Protein AF-0000000084826794 (afdb_homodimer)

Structure (mmCIF, N/CA/C/O backbone):
data_AF-0000000084826794-model_v1
#
loop_
_entity.id
_entity.type
_entity.pdbx_description
1 polymer 'C2 domain-containing protein'
#
loop_
_atom_site.group_PDB
_atom_site.id
_atom_site.type_symbol
_atom_site.label_atom_id
_atom_site.label_alt_id
_atom_site.label_comp_id
_atom_site.label_asym_id
_atom_site.label_entity_id
_atom_site.label_seq_id
_atom_site.pdbx_PDB_ins_code
_atom_site.Cartn_x
_atom_site.Cartn_y
_atom_site.Cartn_z
_atom_site.occupancy
_atom_site.B_iso_or_equiv
_atom_site.auth_seq_id
_atom_site.auth_comp_id
_atom_site.auth_asym_id
_atom_site.auth_atom_id
_atom_site.pdbx_PDB_model_num
ATOM 1 N N . GLY A 1 1 ? 9.406 -11.25 -21.938 1 96.19 1 GLY A N 1
ATOM 2 C CA . GLY A 1 1 ? 8.758 -12.555 -21.906 1 96.19 1 GLY A CA 1
ATOM 3 C C . GLY A 1 1 ? 7.375 -12.523 -21.297 1 96.19 1 GLY A C 1
ATOM 4 O O . GLY A 1 1 ? 6.93 -11.484 -20.812 1 96.19 1 GLY A O 1
ATOM 5 N N . GLU A 1 2 ? 6.668 -13.672 -21.422 1 98.38 2 GLU A N 1
ATOM 6 C CA . GLU A 1 2 ? 5.316 -13.797 -20.875 1 98.38 2 GLU A CA 1
ATOM 7 C C . GLU A 1 2 ? 5.082 -15.188 -20.297 1 98.38 2 GLU A C 1
ATOM 9 O O . GLU A 1 2 ? 5.836 -16.125 -20.578 1 98.38 2 GLU A O 1
ATOM 14 N N . VAL A 1 3 ? 4.098 -15.273 -19.469 1 98.56 3 VAL A N 1
ATOM 15 C CA . VAL A 1 3 ? 3.709 -16.547 -18.875 1 98.56 3 VAL A CA 1
ATOM 16 C C . VAL A 1 3 ? 2.223 -16.797 -19.125 1 98.56 3 VAL A C 1
ATOM 18 O O . VAL A 1 3 ? 1.406 -15.883 -19.016 1 98.56 3 VAL A O 1
ATOM 21 N N . SER A 1 4 ? 1.905 -18.016 -19.5 1 98.75 4 SER A N 1
ATOM 22 C CA . SER A 1 4 ? 0.524 -18.422 -19.719 1 98.75 4 SER A CA 1
ATOM 23 C C . SER A 1 4 ? -0.06 -19.062 -18.469 1 98.75 4 SER A C 1
ATOM 25 O O . SER A 1 4 ? 0.47 -20.062 -17.969 1 98.75 4 SER A O 1
ATOM 27 N N . ILE A 1 5 ? -1.182 -18.484 -18.016 1 98.44 5 ILE A N 1
ATOM 28 C CA . ILE A 1 5 ? -1.793 -18.953 -16.781 1 98.44 5 ILE A CA 1
ATOM 29 C C . ILE A 1 5 ? -3.299 -19.109 -16.969 1 98.44 5 ILE A C 1
ATOM 31 O O . ILE A 1 5 ? -3.926 -18.328 -17.703 1 98.44 5 ILE A O 1
ATOM 35 N N . GLN A 1 6 ? -3.799 -20.125 -16.453 1 98.56 6 GLN A N 1
ATOM 36 C CA . GLN A 1 6 ? -5.238 -20.328 -16.344 1 98.56 6 GLN A CA 1
ATOM 37 C C . GLN A 1 6 ? -5.672 -20.344 -14.875 1 98.56 6 GLN A C 1
ATOM 39 O O . GLN A 1 6 ? -5.09 -21.062 -14.055 1 98.56 6 GLN A O 1
ATOM 44 N N . ILE A 1 7 ? -6.66 -19.562 -14.539 1 98.25 7 ILE A N 1
ATOM 45 C CA . ILE A 1 7 ? -7.141 -19.438 -13.164 1 98.25 7 ILE A CA 1
ATOM 46 C C . ILE A 1 7 ? -8.641 -19.719 -13.117 1 98.25 7 ILE A C 1
ATOM 48 O O . ILE A 1 7 ? -9.398 -19.188 -13.938 1 98.25 7 ILE A O 1
ATOM 52 N N . ASP A 1 8 ? -9.094 -20.547 -12.234 1 98.06 8 ASP A N 1
ATOM 53 C CA . ASP A 1 8 ? -10.5 -20.797 -11.93 1 98.06 8 ASP A CA 1
ATOM 54 C C . ASP A 1 8 ? -10.805 -20.5 -10.461 1 98.06 8 ASP A C 1
ATOM 56 O O . ASP A 1 8 ? -10.086 -20.953 -9.57 1 98.06 8 ASP A O 1
ATOM 60 N N . LEU A 1 9 ? -11.812 -19.703 -10.258 1 97.62 9 LEU A N 1
ATOM 61 C CA . LEU A 1 9 ? -12.227 -19.344 -8.906 1 97.62 9 LEU A CA 1
ATOM 62 C C . LEU A 1 9 ? -13.609 -19.906 -8.602 1 97.62 9 LEU A C 1
ATOM 64 O O . LEU A 1 9 ? -14.539 -19.75 -9.383 1 97.62 9 LEU A O 1
ATOM 68 N N . PHE A 1 10 ? -13.719 -20.641 -7.488 1 96.25 10 PHE A N 1
ATOM 69 C CA . PHE A 1 10 ? -14.977 -21.219 -7.035 1 96.25 10 PHE A CA 1
ATOM 70 C C . PHE A 1 10 ? -15.227 -20.891 -5.566 1 96.25 10 PHE A C 1
ATOM 72 O O . PHE A 1 10 ? -14.367 -21.125 -4.719 1 96.25 10 PHE A O 1
ATOM 79 N N . THR A 1 11 ? -16.359 -20.328 -5.281 1 95.19 11 THR A N 1
ATOM 80 C CA . THR A 1 11 ? -16.766 -20.078 -3.902 1 95.19 11 THR A CA 1
ATOM 81 C C . THR A 1 11 ? -17.766 -21.125 -3.43 1 95.19 11 THR A C 1
ATOM 83 O O . THR A 1 11 ? -18.828 -21.297 -4.023 1 95.19 11 THR A O 1
ATOM 86 N N . HIS A 1 12 ? -17.422 -21.812 -2.35 1 95.12 12 HIS A N 1
ATOM 87 C CA . HIS A 1 12 ? -18.328 -22.828 -1.799 1 95.12 12 HIS A CA 1
ATOM 88 C C . HIS A 1 12 ? -19.594 -22.203 -1.247 1 95.12 12 HIS A C 1
ATOM 90 O O . HIS A 1 12 ? -19.531 -21.359 -0.347 1 95.12 12 HIS A O 1
ATOM 96 N N . PRO A 1 13 ? -20.734 -22.578 -1.723 1 92.19 13 PRO A N 1
ATOM 97 C CA . PRO A 1 13 ? -21.984 -21.938 -1.304 1 92.19 13 PRO A CA 1
ATOM 98 C C . PRO A 1 13 ? -22.297 -22.156 0.177 1 92.19 13 PRO A C 1
ATOM 100 O O . PRO A 1 13 ? -22.938 -21.312 0.81 1 92.19 13 PRO A O 1
ATOM 103 N N . GLY A 1 14 ? -21.859 -23.172 0.806 1 92.81 14 GLY A N 1
ATOM 104 C CA . GLY A 1 14 ? -22.141 -23.484 2.195 1 92.81 14 GLY A CA 1
ATOM 105 C C . GLY A 1 14 ? -21.219 -22.781 3.172 1 92.81 14 GLY A C 1
ATOM 106 O O . GLY A 1 14 ? -21.672 -22.141 4.117 1 92.81 14 GLY A O 1
ATOM 107 N N . THR A 1 15 ? -19.938 -22.859 2.928 1 94.75 15 THR A N 1
ATOM 108 C CA . THR A 1 15 ? -18.938 -22.375 3.877 1 94.75 15 THR A CA 1
ATOM 109 C C . THR A 1 15 ? -18.5 -20.969 3.523 1 94.75 15 THR A C 1
ATOM 111 O O . THR A 1 15 ? -18.016 -20.234 4.387 1 94.75 15 THR A O 1
ATOM 114 N N . GLY A 1 16 ? -18.547 -20.5 2.27 1 95 16 GLY A N 1
ATOM 115 C CA . GLY A 1 16 ? -18.062 -19.219 1.803 1 95 16 GLY A CA 1
ATOM 116 C C . GLY A 1 16 ? -16.562 -19.219 1.504 1 95 16 GLY A C 1
ATOM 117 O O . GLY A 1 16 ? -16 -18.188 1.122 1 95 16 GLY A O 1
ATOM 118 N N . GLU A 1 17 ? -15.977 -20.406 1.635 1 95.94 17 GLU A N 1
ATOM 119 C CA . GLU A 1 17 ? -14.547 -20.547 1.333 1 95.94 17 GLU A CA 1
ATOM 120 C C . GLU A 1 17 ? -14.297 -20.469 -0.169 1 95.94 17 GLU A C 1
ATOM 122 O O . GLU A 1 17 ? -15.094 -20.969 -0.967 1 95.94 17 GLU A O 1
ATOM 127 N N . HIS A 1 18 ? -13.172 -19.859 -0.547 1 96.94 18 HIS A N 1
ATOM 128 C CA . HIS A 1 18 ? -12.82 -19.734 -1.957 1 96.94 18 HIS A CA 1
ATOM 129 C C . HIS A 1 18 ? -11.711 -20.719 -2.34 1 96.94 18 HIS A C 1
ATOM 131 O O . HIS A 1 18 ? -10.703 -20.828 -1.636 1 96.94 18 HIS A O 1
ATOM 137 N N . LYS A 1 19 ? -11.93 -21.406 -3.34 1 97.38 19 LYS A N 1
ATOM 138 C CA . LYS A 1 19 ? -10.891 -22.219 -3.953 1 97.38 19 LYS A CA 1
ATOM 139 C C . LYS A 1 19 ? -10.398 -21.609 -5.258 1 97.38 19 LYS A C 1
ATOM 141 O O . LYS A 1 19 ? -11.195 -21.297 -6.145 1 97.38 19 LYS A O 1
ATOM 146 N N . VAL A 1 20 ? -9.109 -21.359 -5.336 1 98.19 20 VAL A N 1
ATOM 147 C CA . VAL A 1 20 ? -8.508 -20.812 -6.543 1 98.19 20 VAL A CA 1
ATOM 148 C C . VAL A 1 20 ? -7.59 -21.844 -7.188 1 98.19 20 VAL A C 1
ATOM 150 O O . VAL A 1 20 ? -6.57 -22.234 -6.613 1 98.19 20 VAL A O 1
ATOM 153 N N . THR A 1 21 ? -7.938 -22.312 -8.344 1 98.62 21 THR A N 1
ATOM 154 C CA . THR A 1 21 ? -7.121 -23.234 -9.125 1 98.62 21 THR A CA 1
ATOM 155 C C . THR A 1 21 ? -6.254 -22.469 -10.125 1 98.62 21 THR A C 1
ATOM 157 O O . THR A 1 21 ? -6.773 -21.734 -10.969 1 98.62 21 THR A O 1
ATOM 160 N N . VAL A 1 22 ? -4.965 -22.641 -9.992 1 98.75 22 VAL A N 1
ATOM 161 C CA . VAL A 1 22 ? -4.02 -21.953 -10.875 1 98.75 22 VAL A CA 1
ATOM 162 C C . VAL A 1 22 ? -3.248 -22.984 -11.703 1 98.75 22 VAL A C 1
ATOM 164 O O . VAL A 1 22 ? -2.516 -23.812 -11.148 1 98.75 22 VAL A O 1
ATOM 167 N N . LYS A 1 23 ? -3.406 -22.938 -12.938 1 98.88 23 LYS A N 1
ATOM 168 C CA . LYS A 1 23 ? -2.613 -23.75 -13.844 1 98.88 23 LYS A CA 1
ATOM 169 C C . LYS A 1 23 ? -1.559 -22.922 -14.562 1 98.88 23 LYS A C 1
ATOM 171 O O . LYS A 1 23 ? -1.892 -21.969 -15.273 1 98.88 23 LYS A O 1
ATOM 176 N N . VAL A 1 24 ? -0.337 -23.234 -14.352 1 98.88 24 VAL A N 1
ATOM 177 C CA . VAL A 1 24 ? 0.75 -22.672 -15.133 1 98.88 24 VAL A CA 1
ATOM 178 C C . VAL A 1 24 ? 0.946 -23.484 -16.422 1 98.88 24 VAL A C 1
ATOM 180 O O . VAL A 1 24 ? 1.383 -24.625 -16.359 1 98.88 24 VAL A O 1
ATOM 183 N N . VAL A 1 25 ? 0.692 -22.875 -17.516 1 98.88 25 VAL A N 1
ATOM 184 C CA . VAL A 1 25 ? 0.703 -23.609 -18.781 1 98.88 25 VAL A CA 1
ATOM 185 C C . VAL A 1 25 ? 2.102 -23.562 -19.391 1 98.88 25 VAL A C 1
ATOM 187 O O . VAL A 1 25 ? 2.691 -24.609 -19.688 1 98.88 25 VAL A O 1
ATOM 190 N N . ALA A 1 26 ? 2.617 -22.375 -19.641 1 98.81 26 ALA A N 1
ATOM 191 C CA . ALA A 1 26 ? 3.896 -22.234 -20.328 1 98.81 26 ALA A CA 1
ATOM 192 C C . ALA A 1 26 ? 4.477 -20.828 -20.094 1 98.81 26 ALA A C 1
ATOM 194 O O . ALA A 1 26 ? 3.797 -19.953 -19.578 1 98.81 26 ALA A O 1
ATOM 195 N N . ALA A 1 27 ? 5.707 -20.609 -20.328 1 98.56 27 ALA A N 1
ATOM 196 C CA . ALA A 1 27 ? 6.348 -19.312 -20.531 1 98.56 27 ALA A CA 1
ATOM 197 C C . ALA A 1 27 ? 6.918 -19.188 -21.938 1 98.56 27 ALA A C 1
ATOM 199 O O . ALA A 1 27 ? 7.148 -20.188 -22.609 1 98.56 27 ALA A O 1
ATOM 200 N N . ASN A 1 28 ? 7.059 -17.969 -22.344 1 97.94 28 ASN A N 1
ATOM 201 C CA . ASN A 1 28 ? 7.516 -17.734 -23.703 1 97.94 28 ASN A CA 1
ATOM 202 C C . ASN A 1 28 ? 8.461 -16.547 -23.781 1 97.94 28 ASN A C 1
ATOM 204 O O . ASN A 1 28 ? 8.336 -15.594 -23 1 97.94 28 ASN A O 1
ATOM 208 N N . ASP A 1 29 ? 9.477 -16.656 -24.688 1 96.94 29 ASP A N 1
ATOM 209 C CA . ASP A 1 29 ? 10.414 -15.578 -25.016 1 96.94 29 ASP A CA 1
ATOM 210 C C . ASP A 1 29 ? 11.18 -15.125 -23.766 1 96.94 29 ASP A C 1
ATOM 212 O O . ASP A 1 29 ? 11.258 -13.93 -23.484 1 96.94 29 ASP A O 1
ATOM 216 N N . LEU A 1 30 ? 11.641 -16.094 -23.047 1 95.44 30 LEU A N 1
ATOM 217 C CA . LEU A 1 30 ? 12.43 -15.758 -21.859 1 95.44 30 LEU A CA 1
ATOM 218 C C . LEU A 1 30 ? 13.852 -15.359 -22.25 1 95.44 30 LEU A C 1
ATOM 220 O O . LEU A 1 30 ? 14.633 -16.203 -22.703 1 95.44 30 LEU A O 1
ATOM 224 N N . LYS A 1 31 ? 14.094 -14.133 -22.266 1 87.19 31 LYS A N 1
ATOM 225 C CA . LYS A 1 31 ? 15.438 -13.648 -22.578 1 87.19 31 LYS A CA 1
ATOM 226 C C . LYS A 1 31 ? 16.297 -13.602 -21.328 1 87.19 31 LYS A C 1
ATOM 228 O O . LYS A 1 31 ? 16.172 -12.68 -20.5 1 87.19 31 LYS A O 1
ATOM 233 N N . TRP A 1 32 ? 17.078 -14.609 -21.203 1 88.69 32 TRP A N 1
ATOM 234 C CA . TRP A 1 32 ? 17.922 -14.711 -20.016 1 88.69 32 TRP A CA 1
ATOM 235 C C . TRP A 1 32 ? 19.281 -15.305 -20.359 1 88.69 32 TRP A C 1
ATOM 237 O O . TRP A 1 32 ? 19.359 -16.328 -21.047 1 88.69 32 TRP A O 1
ATOM 247 N N . GLN A 1 33 ? 20.266 -14.516 -19.922 1 87 33 GLN A N 1
ATOM 248 C CA . GLN A 1 33 ? 21.625 -15 -20.125 1 87 33 GLN A CA 1
ATOM 249 C C . GLN A 1 33 ? 22.297 -15.328 -18.781 1 87 33 GLN A C 1
ATOM 251 O O . GLN A 1 33 ? 22.234 -14.531 -17.844 1 87 33 GLN A O 1
ATOM 256 N N . THR A 1 34 ? 22.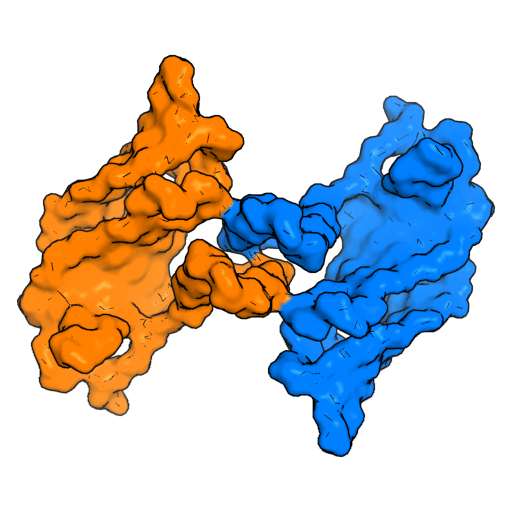812 -16.531 -18.656 1 85 34 THR A N 1
ATOM 257 C CA . THR A 1 34 ? 23.531 -16.953 -17.453 1 85 34 THR A CA 1
ATOM 258 C C . THR A 1 34 ? 24.75 -17.781 -17.828 1 85 34 THR A C 1
ATOM 260 O O . THR A 1 34 ? 24.875 -18.266 -18.953 1 85 34 THR A O 1
ATOM 263 N N . THR A 1 35 ? 25.781 -17.766 -16.906 1 83.06 35 THR A N 1
ATOM 264 C CA . THR A 1 35 ? 27 -18.531 -17.141 1 83.06 35 THR A CA 1
ATOM 265 C C . THR A 1 35 ? 26.719 -20.031 -16.984 1 83.06 35 THR A C 1
ATOM 267 O O . THR A 1 35 ? 27.344 -20.844 -17.672 1 83.06 35 THR A O 1
ATOM 270 N N . GLY A 1 36 ? 25.859 -20.406 -16.219 1 82.88 36 GLY A N 1
ATOM 271 C CA . GLY A 1 36 ? 25.516 -21.797 -16.031 1 82.88 36 GLY A CA 1
ATOM 272 C C . GLY A 1 36 ? 24.281 -22.219 -16.812 1 82.88 36 GLY A C 1
ATOM 273 O O . GLY A 1 36 ? 24 -21.656 -17.875 1 82.88 36 GLY A O 1
ATOM 274 N N . MET A 1 37 ? 23.734 -23.344 -16.344 1 92.19 37 MET A N 1
ATOM 275 C CA . MET A 1 37 ? 22.531 -23.844 -16.984 1 92.19 37 MET A CA 1
ATOM 276 C C . MET A 1 37 ? 21.328 -22.953 -16.672 1 92.19 37 MET A C 1
ATOM 278 O O . MET A 1 37 ? 21.156 -22.531 -15.523 1 92.19 37 MET A O 1
ATOM 282 N N . PHE A 1 38 ? 20.641 -22.641 -17.75 1 95.06 38 PHE A N 1
ATOM 283 C CA . PHE A 1 38 ? 19.375 -21.922 -17.562 1 95.06 38 PHE A CA 1
ATOM 284 C C . PHE A 1 38 ? 18.25 -22.875 -17.203 1 95.06 38 PHE A C 1
ATOM 286 O O . PHE A 1 38 ? 17.891 -23.75 -17.984 1 95.06 38 PHE A O 1
ATOM 293 N N . ARG A 1 39 ? 17.656 -22.719 -16.016 1 97 39 ARG A N 1
ATOM 294 C CA . ARG A 1 39 ? 16.641 -23.609 -15.5 1 97 39 ARG A CA 1
ATOM 295 C C . ARG A 1 39 ? 15.414 -22.844 -15.031 1 97 39 ARG A C 1
ATOM 297 O O . ARG A 1 39 ? 15.141 -22.766 -13.836 1 97 39 ARG A O 1
ATOM 304 N N . PRO A 1 40 ? 14.68 -22.375 -16.016 1 97.94 40 PRO A N 1
ATOM 305 C CA . PRO A 1 40 ? 13.523 -21.562 -15.648 1 97.94 40 PRO A CA 1
ATOM 306 C C . PRO A 1 40 ? 12.43 -22.375 -14.953 1 97.94 40 PRO A C 1
ATOM 308 O O . PRO A 1 40 ? 12.195 -23.531 -15.305 1 97.94 40 PRO A O 1
ATOM 311 N N . PHE A 1 41 ? 11.781 -21.797 -13.977 1 98.62 41 PHE A N 1
ATOM 312 C CA . PHE A 1 41 ? 10.57 -22.281 -13.32 1 98.62 41 PHE A CA 1
ATOM 313 C C . PHE A 1 41 ? 9.672 -21.125 -12.906 1 98.62 41 PHE A C 1
ATOM 315 O O . PHE A 1 41 ? 10.078 -19.953 -12.984 1 98.62 41 PHE A O 1
ATOM 322 N N . VAL A 1 42 ? 8.453 -21.438 -12.578 1 98.75 42 VAL A N 1
ATOM 323 C CA . VAL A 1 42 ? 7.48 -20.406 -12.234 1 98.75 42 VAL A CA 1
ATOM 324 C C . VAL A 1 42 ? 7.035 -20.594 -10.781 1 98.75 42 VAL A C 1
ATOM 326 O O . VAL A 1 42 ? 6.699 -21.703 -10.359 1 98.75 42 VAL A O 1
ATOM 329 N N . GLU A 1 43 ? 7.133 -19.547 -10.078 1 98.31 43 GLU A N 1
ATOM 330 C CA . GLU A 1 43 ? 6.602 -19.484 -8.719 1 98.31 43 GLU A CA 1
ATOM 331 C C . GLU A 1 43 ? 5.297 -18.688 -8.672 1 98.31 43 GLU A C 1
ATOM 333 O O . GLU A 1 43 ? 5.223 -17.578 -9.203 1 98.31 43 GLU A O 1
ATOM 338 N N . VAL A 1 44 ? 4.215 -19.266 -8.062 1 98.44 44 VAL A N 1
ATOM 339 C CA . VAL A 1 44 ? 2.947 -18.578 -7.871 1 98.44 44 VAL A CA 1
ATOM 340 C C . VAL A 1 44 ? 2.682 -18.375 -6.379 1 98.44 44 VAL A C 1
ATOM 342 O O . VAL A 1 44 ? 2.805 -19.328 -5.594 1 98.44 44 VAL A O 1
ATOM 345 N N . THR A 1 45 ? 2.41 -17.172 -6.016 1 96.56 45 THR A N 1
ATOM 346 C CA . THR A 1 45 ? 2.186 -16.844 -4.617 1 96.56 45 THR A CA 1
ATOM 347 C C . THR A 1 45 ? 0.851 -16.125 -4.441 1 96.56 45 THR A C 1
ATOM 349 O O . THR A 1 45 ? 0.586 -15.117 -5.109 1 96.56 45 THR A O 1
ATOM 352 N N . MET A 1 46 ? -0.006 -16.672 -3.559 1 96 46 MET A N 1
ATOM 353 C CA . MET A 1 46 ? -1.251 -16.016 -3.189 1 96 46 MET A CA 1
ATOM 354 C C . MET A 1 46 ? -1.012 -14.984 -2.088 1 96 46 MET A C 1
ATOM 356 O O . MET A 1 46 ? -0.405 -15.297 -1.062 1 96 46 MET A O 1
ATOM 360 N N . ILE A 1 47 ? -1.392 -13.758 -2.373 1 93.25 47 ILE A N 1
ATOM 361 C CA . ILE A 1 47 ? -1.172 -12.672 -1.419 1 93.25 47 ILE A CA 1
ATOM 362 C C . ILE A 1 47 ? -2.514 -12.094 -0.978 1 93.25 47 ILE A C 1
ATOM 364 O O . ILE A 1 47 ? -3.396 -11.852 -1.806 1 93.25 47 ILE A O 1
ATOM 368 N N . GLY A 1 48 ? -2.662 -11.797 0.285 1 91.38 48 GLY A N 1
ATOM 369 C CA . GLY A 1 48 ? -3.879 -11.227 0.84 1 91.38 48 GLY A CA 1
ATOM 370 C C . GLY A 1 48 ? -4 -11.422 2.34 1 91.38 48 GLY A C 1
ATOM 371 O O . GLY A 1 48 ? -3.049 -11.859 2.992 1 91.38 48 GLY A O 1
ATOM 372 N N . PRO A 1 49 ? -5.129 -11.031 2.895 1 90 49 PRO A N 1
ATOM 373 C CA . PRO A 1 49 ? -5.324 -11.125 4.344 1 90 49 PRO A CA 1
ATOM 374 C C . PRO A 1 49 ? -5.66 -12.539 4.801 1 90 49 PRO A C 1
ATOM 376 O O . PRO A 1 49 ? -6.191 -13.336 4.02 1 90 49 PRO A O 1
ATOM 379 N N . HIS A 1 50 ? -5.238 -12.898 6.02 1 89.94 50 HIS A N 1
ATOM 380 C CA . HIS A 1 50 ? -5.637 -14.102 6.742 1 89.94 50 HIS A CA 1
ATOM 381 C C . HIS A 1 50 ? -5.129 -15.359 6.043 1 89.94 50 HIS A C 1
ATOM 383 O O . HIS A 1 50 ? -5.879 -16.328 5.871 1 89.94 50 HIS A O 1
ATOM 389 N N . LEU A 1 51 ? -3.914 -15.281 5.602 1 90.31 51 LEU A N 1
ATOM 390 C CA . LEU A 1 51 ? -3.359 -16.422 4.895 1 90.31 51 LEU A CA 1
ATOM 391 C C . LEU A 1 51 ? -2.271 -17.109 5.723 1 90.31 51 LEU A C 1
ATOM 393 O O . LEU A 1 51 ? -1.542 -17.953 5.215 1 90.31 51 LEU A O 1
ATOM 397 N N . SER A 1 52 ? -2.119 -16.75 6.961 1 85.31 52 SER A N 1
ATOM 398 C CA . SER A 1 52 ? -1.01 -17.219 7.781 1 85.31 52 SER A CA 1
ATOM 399 C C . SER A 1 52 ? -1.037 -18.734 7.93 1 85.31 52 SER A C 1
ATOM 401 O O . SER A 1 52 ? 0.01 -19.375 8.07 1 85.31 52 SER A O 1
ATOM 403 N N . ASP A 1 53 ? -2.191 -19.359 7.922 1 88.94 53 ASP A N 1
ATOM 404 C CA . ASP A 1 53 ? -2.295 -20.797 8.117 1 88.94 53 ASP A CA 1
ATOM 405 C C . ASP A 1 53 ? -2.582 -21.516 6.793 1 88.94 53 ASP A C 1
ATOM 407 O O . ASP A 1 53 ? -3.002 -22.672 6.785 1 88.94 53 ASP A O 1
ATOM 411 N N . LYS A 1 54 ? -2.387 -20.859 5.68 1 91.56 54 LYS A N 1
ATOM 412 C CA . LYS A 1 54 ? -2.662 -21.406 4.359 1 91.56 54 LYS A CA 1
ATOM 413 C C . LYS A 1 54 ? -1.377 -21.594 3.559 1 91.56 54 LYS A C 1
ATOM 415 O O . LYS A 1 54 ? -0.391 -20.891 3.797 1 91.56 54 LYS A O 1
ATOM 420 N N . LYS A 1 55 ? -1.345 -22.609 2.771 1 94.75 55 LYS A N 1
ATOM 421 C CA . LYS A 1 55 ? -0.268 -22.672 1.788 1 94.75 55 LYS A CA 1
ATOM 422 C C . LYS A 1 55 ? -0.401 -21.562 0.756 1 94.75 55 LYS A C 1
ATOM 424 O O . LYS A 1 55 ? -1.44 -21.422 0.107 1 94.75 55 LYS A O 1
ATOM 429 N N . ARG A 1 56 ? 0.591 -20.766 0.624 1 94.81 56 ARG A N 1
ATOM 430 C CA . ARG A 1 56 ? 0.46 -19.547 -0.18 1 94.81 56 ARG A CA 1
ATOM 431 C C . ARG A 1 56 ? 1.387 -19.594 -1.391 1 94.81 56 ARG A C 1
ATOM 433 O O . ARG A 1 56 ? 1.323 -18.719 -2.26 1 94.81 56 ARG A O 1
ATOM 440 N N . LYS A 1 57 ? 2.248 -20.594 -1.443 1 96.38 57 LYS A N 1
ATOM 441 C CA . LYS A 1 57 ? 3.264 -20.594 -2.492 1 96.38 57 LYS A CA 1
ATOM 442 C C . LYS A 1 57 ? 3.398 -21.984 -3.121 1 96.38 57 LYS A C 1
ATOM 444 O O . LYS A 1 57 ? 3.387 -23 -2.418 1 96.38 57 LYS A O 1
ATOM 449 N N . PHE A 1 58 ? 3.445 -22.062 -4.426 1 98.44 58 PHE A N 1
ATOM 450 C CA . PHE A 1 58 ? 3.75 -23.25 -5.207 1 98.44 58 PHE A CA 1
ATOM 451 C C . PHE A 1 58 ? 4.742 -22.938 -6.32 1 98.44 58 PHE A C 1
ATOM 453 O O . PHE A 1 58 ? 4.848 -21.781 -6.754 1 98.44 58 PHE A O 1
ATOM 460 N N . THR A 1 59 ? 5.488 -23.875 -6.762 1 98.69 59 THR A N 1
ATOM 461 C CA . THR A 1 59 ? 6.43 -23.703 -7.863 1 98.69 59 THR A CA 1
ATOM 462 C C . THR A 1 59 ? 6.305 -24.859 -8.859 1 98.69 59 THR A C 1
ATOM 464 O O . THR A 1 59 ? 5.984 -25.984 -8.477 1 98.69 59 THR A O 1
ATOM 467 N N . THR A 1 60 ? 6.5 -24.609 -10.062 1 98.88 60 THR A N 1
ATOM 468 C CA . THR A 1 60 ? 6.641 -25.672 -11.062 1 98.88 60 THR A CA 1
ATOM 469 C C . THR A 1 60 ? 8 -26.344 -10.945 1 98.88 60 THR A C 1
ATOM 471 O O . THR A 1 60 ? 8.906 -25.828 -10.289 1 98.88 60 THR A O 1
ATOM 474 N N . LYS A 1 61 ? 8.062 -27.5 -11.602 1 98.31 61 LYS A N 1
ATOM 475 C CA . LYS A 1 61 ? 9.398 -28.047 -11.844 1 98.31 61 LYS A CA 1
ATOM 476 C C . LYS A 1 61 ? 10.195 -27.156 -12.781 1 98.31 61 LYS A C 1
ATOM 478 O O . LYS A 1 61 ? 9.633 -26.5 -13.656 1 98.31 61 LYS A O 1
ATOM 483 N N . SER A 1 62 ? 11.477 -27.109 -12.602 1 97.94 62 SER A N 1
ATOM 484 C CA . SER A 1 62 ? 12.328 -26.328 -13.492 1 97.94 62 SER A CA 1
ATOM 485 C C . SER A 1 62 ? 12.602 -27.078 -14.797 1 97.94 62 SER A C 1
ATOM 487 O O . SER A 1 62 ? 12.508 -28.312 -14.836 1 97.94 62 SER A O 1
ATOM 489 N N . LYS A 1 63 ? 12.758 -26.391 -15.875 1 97.56 63 LYS A N 1
ATOM 490 C CA . LYS A 1 63 ? 13.117 -26.938 -17.188 1 97.56 63 LYS A CA 1
ATOM 491 C C . LYS A 1 63 ? 14.555 -26.578 -17.547 1 97.56 63 LYS A C 1
ATOM 493 O O . LYS A 1 63 ? 15.008 -25.469 -17.297 1 97.56 63 LYS A O 1
ATOM 498 N N . SER A 1 64 ? 15.289 -27.469 -18.078 1 95.62 64 SER A N 1
ATOM 499 C CA . SER A 1 64 ? 16.703 -27.25 -18.375 1 95.62 64 SER A CA 1
ATOM 500 C C . SER A 1 64 ? 16.875 -26.594 -19.75 1 95.62 64 SER A C 1
ATOM 502 O O . SER A 1 64 ? 16.406 -27.141 -20.75 1 95.62 64 SER A O 1
ATOM 504 N N . ASN A 1 65 ? 17.578 -25.438 -19.719 1 94.12 65 ASN A N 1
ATOM 505 C CA . ASN A 1 65 ? 17.984 -24.75 -20.938 1 94.12 65 ASN A CA 1
ATOM 506 C C . ASN A 1 65 ? 16.812 -24.547 -21.891 1 94.12 65 ASN A C 1
ATOM 508 O O . ASN A 1 65 ? 16.906 -24.922 -23.062 1 94.12 65 ASN A O 1
ATOM 512 N N . ASN A 1 66 ? 15.781 -24.016 -21.406 1 95.38 66 ASN A N 1
ATOM 513 C CA . ASN A 1 66 ? 14.547 -23.828 -22.156 1 95.38 66 ASN A CA 1
ATOM 514 C C . ASN A 1 66 ? 14.023 -22.406 -22.031 1 95.38 66 ASN A C 1
ATOM 516 O O . ASN A 1 66 ? 13.656 -21.969 -20.938 1 95.38 66 ASN A O 1
ATOM 520 N N . TRP A 1 67 ? 13.953 -21.719 -23.156 1 95.94 67 TRP A N 1
ATOM 521 C CA . TRP A 1 67 ? 13.555 -20.312 -23.156 1 95.94 67 TRP A CA 1
ATOM 522 C C . TRP A 1 67 ? 12.07 -20.172 -23.438 1 95.94 67 TRP A C 1
ATOM 524 O O . TRP A 1 67 ? 11.531 -19.062 -23.422 1 95.94 67 TRP A O 1
ATOM 534 N N . ALA A 1 68 ? 11.398 -21.219 -23.719 1 98.06 68 ALA A N 1
ATOM 535 C CA . ALA A 1 68 ? 9.953 -21.266 -23.891 1 98.06 68 ALA A CA 1
ATOM 536 C C . ALA A 1 68 ? 9.367 -22.531 -23.312 1 98.06 68 ALA A C 1
ATOM 538 O O . ALA A 1 68 ? 8.711 -23.312 -24.016 1 98.06 68 ALA A O 1
ATOM 539 N N . PRO A 1 69 ? 9.539 -22.734 -22.016 1 98.5 69 PRO A N 1
ATOM 540 C CA . PRO A 1 69 ? 9.148 -24 -21.375 1 98.5 69 PRO A CA 1
ATOM 541 C C . PRO A 1 69 ? 7.633 -24.156 -21.297 1 98.5 69 PRO A C 1
ATOM 543 O O . PRO A 1 69 ? 6.91 -23.188 -21.078 1 98.5 69 PRO A O 1
ATOM 546 N N . LYS A 1 70 ? 7.168 -25.391 -21.453 1 98.75 70 LYS A N 1
ATOM 547 C CA . LYS A 1 70 ? 5.801 -25.812 -21.141 1 98.75 70 LYS A CA 1
ATOM 548 C C . LYS A 1 70 ? 5.742 -26.562 -19.812 1 98.75 70 LYS A C 1
ATOM 550 O O . LYS A 1 70 ? 6.496 -27.5 -19.578 1 98.75 70 LYS A O 1
ATOM 555 N N . TYR A 1 71 ? 4.918 -26.109 -18.938 1 98.75 71 TYR A N 1
ATOM 556 C CA . TYR A 1 71 ? 4.871 -26.703 -17.609 1 98.75 71 TYR A CA 1
ATOM 557 C C . TYR A 1 71 ? 3.615 -27.547 -17.422 1 98.75 71 TYR A C 1
ATOM 559 O O . TYR A 1 71 ? 3.697 -28.719 -17.062 1 98.75 71 TYR A O 1
ATOM 567 N N . ASN A 1 72 ? 2.459 -27.031 -17.766 1 98.75 72 ASN A N 1
ATOM 568 C CA . ASN A 1 72 ? 1.159 -27.688 -17.609 1 98.75 72 ASN A CA 1
ATOM 569 C C . ASN A 1 72 ? 0.986 -28.25 -16.203 1 98.75 72 ASN A C 1
ATOM 571 O O . ASN A 1 72 ? 0.632 -29.422 -16.047 1 98.75 72 ASN A O 1
ATOM 575 N N . GLU A 1 73 ? 1.267 -27.484 -15.164 1 98.88 73 GLU A N 1
ATOM 576 C CA . GLU A 1 73 ? 1.116 -27.859 -13.766 1 98.88 73 GLU A CA 1
ATOM 577 C C . GLU A 1 73 ? 0.019 -27.047 -13.086 1 98.88 73 GLU A C 1
ATOM 579 O O . GLU A 1 73 ? -0.14 -25.859 -13.367 1 98.88 73 GLU A O 1
ATOM 584 N N . THR A 1 74 ? -0.716 -27.719 -12.172 1 98.81 74 THR A N 1
ATOM 585 C CA . THR A 1 74 ? -1.875 -27.094 -11.539 1 98.81 74 THR A CA 1
ATOM 586 C C . THR A 1 74 ? -1.716 -27.078 -10.016 1 98.81 74 THR A C 1
ATOM 588 O O . THR A 1 74 ? -1.264 -28.062 -9.422 1 98.81 74 THR A O 1
ATOM 591 N N . PHE A 1 75 ? -2.074 -26 -9.438 1 98.75 75 PHE A N 1
ATOM 592 C CA . PHE A 1 75 ? -1.988 -25.781 -8 1 98.75 75 PHE A CA 1
ATOM 593 C C . PHE A 1 75 ? -3.316 -25.281 -7.453 1 98.75 75 PHE A C 1
ATOM 595 O O . PHE A 1 75 ? -4.074 -24.609 -8.164 1 98.75 75 PHE A O 1
ATOM 602 N N . HIS A 1 76 ? -3.58 -25.578 -6.168 1 98.5 76 HIS A N 1
ATOM 603 C CA . HIS A 1 76 ? -4.84 -25.188 -5.539 1 98.5 76 HIS A CA 1
ATOM 604 C C . HIS A 1 76 ? -4.598 -24.359 -4.285 1 98.5 76 HIS A C 1
ATOM 606 O O . HIS A 1 76 ? -3.918 -24.797 -3.359 1 98.5 76 HIS A O 1
ATOM 612 N N . PHE A 1 77 ? -5.16 -23.203 -4.312 1 98.12 77 PHE A N 1
ATOM 613 C CA . PHE A 1 77 ? -5.164 -22.344 -3.135 1 98.12 77 PHE A CA 1
ATOM 614 C C . PHE A 1 77 ? -6.535 -22.344 -2.471 1 98.12 77 PHE A C 1
ATOM 616 O O . PHE A 1 77 ? -7.562 -22.281 -3.154 1 98.12 77 PHE A O 1
ATOM 623 N N . ILE A 1 78 ? -6.539 -22.422 -1.191 1 97.12 78 ILE A N 1
ATOM 624 C CA . ILE A 1 78 ? -7.766 -22.328 -0.408 1 97.12 78 ILE A CA 1
ATOM 625 C C . ILE A 1 78 ? -7.746 -21.047 0.42 1 97.12 78 ILE A C 1
ATOM 627 O O . ILE A 1 78 ? -6.879 -20.859 1.277 1 97.12 78 ILE A O 1
ATOM 631 N N . LEU A 1 79 ? -8.727 -20.297 0.044 1 95.38 79 LEU A N 1
ATOM 632 C CA . LEU A 1 79 ? -8.844 -19.031 0.758 1 95.38 79 LEU A CA 1
ATOM 633 C C . LEU A 1 79 ? -10.008 -19.062 1.746 1 95.38 79 LEU A C 1
ATOM 635 O O . LEU A 1 79 ? -11.023 -19.719 1.491 1 95.38 79 LEU A O 1
ATOM 639 N N . GLY A 1 80 ? -9.93 -18.438 2.898 1 93.25 80 GLY A N 1
ATOM 640 C CA . GLY A 1 80 ? -10.992 -18.406 3.893 1 93.25 80 GLY A CA 1
ATOM 641 C C . GLY A 1 80 ? -12.195 -17.609 3.441 1 93.25 80 GLY A C 1
ATOM 642 O O . GLY A 1 80 ? -12.305 -17.234 2.268 1 93.25 80 GLY A O 1
ATOM 643 N N . ASN A 1 81 ? -13.188 -17.516 4.25 1 94.88 81 ASN A N 1
ATOM 644 C CA . ASN A 1 81 ? -14.43 -16.812 3.955 1 94.88 81 ASN A CA 1
ATOM 645 C C . ASN A 1 81 ? -14.492 -15.461 4.656 1 94.88 81 ASN A C 1
ATOM 647 O O . ASN A 1 81 ? -15.531 -14.797 4.633 1 94.88 81 ASN A O 1
ATOM 651 N N . GLU A 1 82 ? -13.406 -15.031 5.203 1 92.44 82 GLU A N 1
ATOM 652 C CA . GLU A 1 82 ? -13.383 -13.766 5.918 1 92.44 82 GLU A CA 1
ATOM 653 C C . GLU A 1 82 ? -13.445 -12.586 4.953 1 92.44 82 GLU A C 1
ATOM 655 O O . GLU A 1 82 ? -14.078 -11.562 5.254 1 92.44 82 GLU A O 1
ATOM 660 N N . ASP A 1 83 ? -12.82 -12.734 3.826 1 91.88 83 ASP A N 1
ATOM 661 C CA . ASP A 1 83 ? -12.805 -11.695 2.801 1 91.88 83 ASP A CA 1
ATOM 662 C C . ASP A 1 83 ? -13.234 -12.258 1.446 1 91.88 83 ASP A C 1
ATOM 664 O O . ASP A 1 83 ? -13.148 -13.461 1.208 1 91.88 83 ASP A O 1
ATOM 668 N N . GLY A 1 84 ? -13.734 -11.336 0.618 1 93.94 84 GLY A N 1
ATOM 669 C CA . GLY A 1 84 ? -14.039 -11.734 -0.747 1 93.94 84 GLY A CA 1
ATOM 670 C C . GLY A 1 84 ? -12.797 -11.891 -1.608 1 93.94 84 GLY A C 1
ATOM 671 O O . GLY A 1 84 ? -11.703 -11.477 -1.218 1 93.94 84 GLY A O 1
ATOM 672 N N . PRO A 1 85 ? -12.969 -12.547 -2.752 1 93.38 85 PRO A N 1
ATOM 673 C CA . PRO A 1 85 ? -11.836 -12.773 -3.654 1 93.38 85 PRO A CA 1
ATOM 674 C C . PRO A 1 85 ? -11.125 -11.477 -4.043 1 93.38 85 PRO A C 1
ATOM 676 O O . PRO A 1 85 ? -9.922 -11.484 -4.301 1 93.38 85 PRO A O 1
ATOM 679 N N . GLY A 1 86 ? -11.82 -10.336 -4 1 92.62 86 GLY A N 1
ATOM 680 C CA . GLY A 1 86 ? -11.25 -9.055 -4.391 1 92.62 86 GLY A CA 1
ATOM 681 C C . GLY A 1 86 ? -10.156 -8.578 -3.461 1 92.62 86 GLY A C 1
ATOM 682 O O . GLY A 1 86 ? -9.422 -7.641 -3.789 1 92.62 86 GLY A O 1
ATOM 683 N N . ALA A 1 87 ? -9.992 -9.164 -2.379 1 93.31 87 ALA A N 1
ATOM 684 C CA . ALA A 1 87 ? -8.992 -8.758 -1.394 1 93.31 87 ALA A CA 1
ATOM 685 C C . ALA A 1 87 ? -7.645 -9.422 -1.679 1 93.31 87 ALA A C 1
ATOM 687 O O . ALA A 1 87 ? -6.656 -9.148 -0.994 1 93.31 87 ALA A O 1
ATOM 688 N N . TYR A 1 88 ? -7.586 -10.258 -2.701 1 94.56 88 TYR A N 1
ATOM 689 C CA . TYR A 1 88 ? -6.391 -11.055 -2.932 1 94.56 88 TYR A CA 1
ATOM 690 C C . TYR A 1 88 ? -5.816 -10.797 -4.32 1 94.56 88 TYR A C 1
ATOM 692 O O . TYR A 1 88 ? -6.52 -10.305 -5.207 1 94.56 88 TYR A O 1
ATOM 700 N N . GLU A 1 89 ? -4.582 -11.102 -4.395 1 95.19 89 GLU A N 1
ATOM 701 C CA . GLU A 1 89 ? -3.906 -11.086 -5.688 1 95.19 89 GLU A CA 1
ATOM 702 C C . GLU A 1 89 ? -2.975 -12.289 -5.84 1 95.19 89 GLU A C 1
ATOM 704 O O . GLU A 1 89 ? -2.529 -12.859 -4.844 1 95.19 89 GLU A O 1
ATOM 709 N N . LEU A 1 90 ? -2.748 -12.656 -7.023 1 96.44 90 LEU A N 1
ATOM 710 C CA . LEU A 1 90 ? -1.793 -13.703 -7.371 1 96.44 90 LEU A CA 1
ATOM 711 C C . LEU A 1 90 ? -0.537 -13.109 -7.996 1 96.44 90 LEU A C 1
ATOM 713 O O . LEU A 1 90 ? -0.618 -12.375 -8.984 1 96.44 90 LEU A O 1
ATOM 717 N N . GLN A 1 91 ? 0.538 -13.359 -7.422 1 96.56 91 GLN A N 1
ATOM 718 C CA . GLN A 1 91 ? 1.82 -12.969 -7.996 1 96.56 91 GLN A CA 1
ATOM 719 C C . GLN A 1 91 ? 2.494 -14.141 -8.695 1 96.56 91 GLN A C 1
ATOM 721 O O . GLN A 1 91 ? 2.592 -15.234 -8.141 1 96.56 91 GLN A O 1
ATOM 726 N N . VAL A 1 92 ? 2.895 -13.906 -9.898 1 97.5 92 VAL A N 1
ATOM 727 C CA . VAL A 1 92 ? 3.576 -14.906 -10.719 1 97.5 92 VAL A CA 1
ATOM 728 C C . VAL A 1 92 ? 5.004 -14.453 -11 1 97.5 92 VAL A C 1
ATOM 730 O O . VAL A 1 92 ? 5.223 -13.383 -11.578 1 97.5 92 VAL A O 1
ATOM 733 N N . CYS A 1 93 ? 5.961 -15.281 -10.609 1 97.31 93 CYS A N 1
ATOM 734 C CA . CYS A 1 93 ? 7.367 -14.945 -10.797 1 97.31 93 CYS A CA 1
ATOM 735 C C . CYS A 1 93 ? 8.094 -16.047 -11.562 1 97.31 93 CYS A C 1
ATOM 737 O O . CYS A 1 93 ? 8.031 -17.219 -11.188 1 97.31 93 CYS A O 1
ATOM 739 N N . VAL A 1 94 ? 8.695 -15.633 -12.609 1 98.25 94 VAL A N 1
ATOM 740 C CA . VAL A 1 94 ? 9.555 -16.562 -13.328 1 98.25 94 VAL A CA 1
ATOM 741 C C . VAL A 1 94 ? 10.992 -16.422 -12.836 1 98.25 94 VAL A C 1
ATOM 743 O O . VAL A 1 94 ? 11.523 -15.312 -12.766 1 98.25 94 VAL A O 1
ATOM 746 N N . LYS A 1 95 ? 11.586 -17.531 -12.531 1 97.25 95 LYS A N 1
ATOM 747 C CA . LYS A 1 95 ? 12.922 -17.531 -11.945 1 97.25 95 LYS A CA 1
ATOM 748 C C . LYS A 1 95 ? 13.836 -18.516 -12.664 1 97.25 95 LYS A C 1
ATOM 750 O O . LYS A 1 95 ? 13.367 -19.391 -13.398 1 97.25 95 LYS A O 1
ATOM 755 N N . ASP A 1 96 ? 15.102 -18.266 -12.555 1 96.69 96 ASP A N 1
ATOM 756 C CA . ASP A 1 96 ? 16.141 -19.219 -12.922 1 96.69 96 ASP A CA 1
ATOM 757 C C . ASP A 1 96 ? 16.672 -19.953 -11.695 1 96.69 96 ASP A C 1
ATOM 759 O O . ASP A 1 96 ? 17.203 -19.312 -10.773 1 96.69 96 ASP A O 1
ATOM 763 N N . TYR A 1 97 ? 16.547 -21.266 -11.773 1 96.44 97 TYR A N 1
ATOM 764 C CA . TYR A 1 97 ? 17 -22.062 -10.648 1 96.44 97 TYR A CA 1
ATOM 765 C C . TYR A 1 97 ? 18.531 -22.078 -10.57 1 96.44 97 TYR A C 1
ATOM 767 O O . TYR A 1 97 ? 19.188 -22.406 -11.555 1 96.44 97 TYR A O 1
ATOM 775 N N . CYS A 1 98 ? 19.062 -21.641 -9.398 1 91.75 98 CYS A N 1
ATOM 776 C CA . CYS A 1 98 ? 20.5 -21.625 -9.172 1 91.75 98 CYS A CA 1
ATOM 777 C C . CYS A 1 98 ? 20.891 -22.578 -8.055 1 91.75 98 CYS A C 1
ATOM 779 O O . CYS A 1 98 ? 20.312 -22.531 -6.965 1 91.75 98 CYS A O 1
ATOM 781 N N . PHE A 1 99 ? 21.844 -23.406 -8.375 1 85.88 99 PHE A N 1
ATOM 782 C CA . PHE A 1 99 ? 22.297 -24.375 -7.391 1 85.88 99 PHE A CA 1
ATOM 783 C C . PHE A 1 99 ? 23.156 -23.703 -6.328 1 85.88 99 PHE A C 1
ATOM 785 O O . PHE A 1 99 ? 24.141 -23.031 -6.652 1 85.88 99 PHE A O 1
ATOM 792 N N . ALA A 1 100 ? 22.906 -23.781 -4.965 1 85.56 100 ALA A N 1
ATOM 793 C CA . ALA A 1 100 ? 23.688 -23.359 -3.807 1 85.56 100 ALA A CA 1
ATOM 794 C C . ALA A 1 100 ? 23.625 -21.844 -3.627 1 85.56 100 ALA A C 1
ATOM 796 O O . ALA A 1 100 ? 24.438 -21.281 -2.898 1 85.56 100 ALA A O 1
ATOM 797 N N . ARG A 1 101 ? 22.828 -21.172 -4.375 1 87.25 101 ARG A N 1
ATOM 798 C CA . ARG A 1 101 ? 22.625 -19.734 -4.188 1 87.25 101 ARG A CA 1
ATOM 799 C C . ARG A 1 101 ? 21.156 -19.375 -4.406 1 87.25 101 ARG A C 1
ATOM 801 O O . ARG A 1 101 ? 20.328 -20.234 -4.703 1 87.25 101 ARG A O 1
ATOM 808 N N . GLU A 1 102 ? 20.75 -18.141 -4.266 1 90.25 102 GLU A N 1
ATOM 809 C CA . GLU A 1 102 ? 19.375 -17.703 -4.449 1 90.25 102 GLU A CA 1
ATOM 810 C C . GLU A 1 102 ? 18.969 -17.734 -5.926 1 90.25 102 GLU A C 1
ATOM 812 O O . GLU A 1 102 ? 19.766 -17.375 -6.793 1 90.25 102 GLU A O 1
ATOM 817 N N . ASP A 1 103 ? 17.812 -18.141 -6.168 1 94.19 103 ASP A N 1
ATOM 818 C CA . ASP A 1 103 ? 17.266 -18.094 -7.523 1 94.19 103 ASP A CA 1
ATOM 819 C C . ASP A 1 103 ? 17.281 -16.672 -8.07 1 94.19 103 ASP A C 1
ATOM 821 O O . ASP A 1 103 ? 17.25 -15.703 -7.301 1 94.19 103 ASP A O 1
ATOM 825 N N . ARG A 1 104 ? 17.422 -16.609 -9.5 1 94.12 104 ARG A N 1
ATOM 826 C CA . ARG A 1 104 ? 17.422 -15.305 -10.164 1 94.12 104 ARG A CA 1
ATOM 827 C C . ARG A 1 104 ? 16.047 -15 -10.75 1 94.12 104 ARG A C 1
ATOM 829 O O . ARG A 1 104 ? 15.477 -15.82 -11.477 1 94.12 104 ARG A O 1
ATOM 836 N N . ILE A 1 105 ? 15.516 -13.883 -10.406 1 95.94 105 ILE A N 1
ATOM 837 C CA . ILE A 1 105 ? 14.203 -13.477 -10.898 1 95.94 105 ILE A CA 1
ATOM 838 C C . ILE A 1 105 ? 14.32 -12.969 -12.336 1 95.94 105 ILE A C 1
ATOM 840 O O . ILE A 1 105 ? 15.078 -12.039 -12.602 1 95.94 105 ILE A O 1
ATOM 844 N N . LEU A 1 106 ? 13.578 -13.531 -13.211 1 95.94 106 LEU A N 1
ATOM 845 C CA . LEU A 1 106 ? 13.555 -13.109 -14.609 1 95.94 106 LEU A CA 1
ATOM 846 C C . LEU A 1 106 ? 12.477 -12.055 -14.844 1 95.94 106 LEU A C 1
ATOM 848 O O . LEU A 1 106 ? 12.641 -11.172 -15.688 1 95.94 106 LEU A O 1
ATOM 852 N N . GLY A 1 107 ? 11.375 -12.242 -14.203 1 96.56 107 GLY A N 1
ATOM 853 C CA . GLY A 1 107 ? 10.25 -11.328 -14.352 1 96.56 107 GLY A CA 1
ATOM 854 C C . GLY A 1 107 ? 9.086 -11.672 -13.445 1 96.56 107 GLY A C 1
ATOM 855 O O . GLY A 1 107 ? 9.016 -12.773 -12.898 1 96.56 107 GLY A O 1
ATOM 856 N N . ILE A 1 108 ? 8.203 -10.664 -13.367 1 96.81 108 ILE A N 1
ATOM 857 C CA . ILE A 1 108 ? 7.109 -10.789 -12.414 1 96.81 108 ILE A CA 1
ATOM 858 C C . ILE A 1 108 ? 5.82 -10.25 -13.031 1 96.81 108 ILE A C 1
ATOM 860 O O . ILE A 1 108 ? 5.848 -9.297 -13.805 1 96.81 108 ILE A O 1
ATOM 864 N N . ALA A 1 109 ? 4.742 -10.852 -12.727 1 95.56 109 ALA A N 1
ATOM 865 C CA . ALA A 1 109 ? 3.398 -10.383 -13.07 1 95.56 109 ALA A CA 1
ATOM 866 C C . ALA A 1 109 ? 2.451 -10.531 -11.883 1 95.56 109 ALA A C 1
ATOM 868 O O . ALA A 1 109 ? 2.637 -11.406 -11.031 1 95.56 109 ALA A O 1
ATOM 869 N N . VAL A 1 110 ? 1.473 -9.641 -11.82 1 94.88 110 VAL A N 1
ATOM 870 C CA . VAL A 1 110 ? 0.47 -9.695 -10.766 1 94.88 110 VAL A CA 1
ATOM 871 C C . VAL A 1 110 ? -0.928 -9.727 -11.375 1 94.88 110 VAL A C 1
ATOM 873 O O . VAL A 1 110 ? -1.22 -8.984 -12.312 1 94.88 110 VAL A O 1
ATOM 876 N N . MET A 1 111 ? -1.744 -10.586 -10.836 1 94.38 111 MET A N 1
ATOM 877 C CA . MET A 1 111 ? -3.145 -10.672 -11.242 1 94.38 111 MET A CA 1
ATOM 878 C C . MET A 1 111 ? -4.07 -10.477 -10.039 1 94.38 111 MET A C 1
ATOM 880 O O . MET A 1 111 ? -3.939 -11.172 -9.031 1 94.38 111 MET A O 1
ATOM 884 N N . GLN A 1 112 ? -5.02 -9.516 -10.219 1 94.5 112 GLN A N 1
ATOM 885 C CA . GLN A 1 112 ? -6.012 -9.305 -9.172 1 94.5 112 GLN A CA 1
ATOM 886 C C . GLN A 1 112 ? -7.141 -10.328 -9.273 1 94.5 112 GLN A C 1
ATOM 888 O O . GLN A 1 112 ? -7.734 -10.508 -10.336 1 94.5 112 GLN A O 1
ATOM 893 N N . LEU A 1 113 ? -7.488 -10.945 -8.102 1 96.31 113 LEU A N 1
ATOM 894 C CA . LEU A 1 113 ? -8.531 -11.961 -8.141 1 96.31 113 LEU A CA 1
ATOM 895 C C . LEU A 1 113 ? -9.898 -11.328 -8.406 1 96.31 113 LEU A C 1
ATOM 897 O O . LEU A 1 113 ? -10.828 -12.016 -8.828 1 96.31 113 LEU A O 1
ATOM 901 N N . ARG A 1 114 ? -10.023 -10.086 -8.117 1 93.62 114 ARG A N 1
ATOM 902 C CA . ARG A 1 114 ? -11.258 -9.375 -8.438 1 93.62 114 ARG A CA 1
ATOM 903 C C . ARG A 1 114 ? -11.609 -9.531 -9.914 1 93.62 114 ARG A C 1
ATOM 905 O O . ARG A 1 114 ? -12.781 -9.664 -10.273 1 93.62 114 ARG A O 1
ATOM 912 N N . ASP A 1 115 ? -10.609 -9.43 -10.758 1 92.38 115 ASP A N 1
ATOM 913 C CA . ASP A 1 115 ? -10.812 -9.508 -12.203 1 92.38 115 ASP A CA 1
ATOM 914 C C . ASP A 1 115 ? -11.281 -10.906 -12.617 1 92.38 115 ASP A C 1
ATOM 916 O O . ASP A 1 115 ? -11.906 -11.07 -13.664 1 92.38 115 ASP A O 1
ATOM 920 N N . ILE A 1 116 ? -10.977 -11.891 -11.852 1 94.38 116 ILE A N 1
ATOM 921 C CA . ILE A 1 116 ? -11.336 -13.273 -12.133 1 94.38 116 ILE A CA 1
ATOM 922 C C . ILE A 1 116 ? -12.703 -13.586 -11.531 1 94.38 116 ILE A C 1
ATOM 924 O O . ILE A 1 116 ? -13.5 -14.32 -12.125 1 94.38 116 ILE A O 1
ATOM 928 N N . ALA A 1 117 ? -12.914 -13.047 -10.359 1 92.06 117 ALA A N 1
ATOM 929 C CA . ALA A 1 117 ? -14.141 -13.312 -9.625 1 92.06 117 ALA A CA 1
ATOM 930 C C . ALA A 1 117 ? -15.367 -12.961 -10.461 1 92.06 117 ALA A C 1
ATOM 932 O O . ALA A 1 117 ? -16.391 -13.656 -10.414 1 92.06 117 ALA A O 1
ATOM 933 N N . ASP A 1 118 ? -15.273 -11.906 -11.164 1 88.12 118 ASP A N 1
ATOM 934 C CA . ASP A 1 118 ? -16.406 -11.445 -11.969 1 88.12 118 ASP A CA 1
ATOM 935 C C . ASP A 1 118 ? -16.703 -12.438 -13.094 1 88.12 118 ASP A C 1
ATOM 937 O O . ASP A 1 118 ? -17.875 -12.625 -13.461 1 88.12 118 ASP A O 1
ATOM 941 N N . LYS A 1 119 ? -15.75 -13.148 -13.648 1 91.38 119 LYS A N 1
ATOM 942 C CA . LYS A 1 119 ? -15.891 -14.023 -14.805 1 91.38 119 LYS A CA 1
ATOM 943 C C . LYS A 1 119 ? -15.938 -15.492 -14.383 1 91.38 119 LYS A C 1
ATOM 945 O O . LYS A 1 119 ? -16.406 -16.344 -15.141 1 91.38 119 LYS A O 1
ATOM 950 N N . GLY A 1 120 ? -15.438 -15.75 -13.219 1 93.56 120 GLY A N 1
ATOM 951 C CA . GLY A 1 120 ? -15.312 -17.109 -12.734 1 93.56 120 GLY A CA 1
ATOM 952 C C . GLY A 1 120 ? -14.008 -17.781 -13.133 1 93.56 120 GLY A C 1
ATOM 953 O O . GLY A 1 120 ? -13.508 -18.656 -12.422 1 93.56 120 GLY A O 1
ATOM 954 N N . SER A 1 121 ? -13.594 -17.406 -14.328 1 95.94 121 SER A N 1
ATOM 955 C CA . SER A 1 121 ? -12.344 -17.953 -14.828 1 95.94 121 SER A CA 1
ATOM 956 C C . SER A 1 121 ? -11.617 -16.969 -15.734 1 95.94 121 SER A C 1
ATOM 958 O O . SER A 1 121 ? -12.203 -15.969 -16.156 1 95.94 121 SER A O 1
ATOM 960 N N . CYS A 1 122 ? -10.305 -17.266 -15.914 1 95.94 122 CYS A N 1
ATOM 961 C CA . CYS A 1 122 ? -9.477 -16.453 -16.797 1 95.94 122 CYS A CA 1
ATOM 962 C C . CYS A 1 122 ? -8.305 -17.266 -17.344 1 95.94 122 CYS A C 1
ATOM 964 O O . CYS A 1 122 ? -7.73 -18.078 -16.641 1 95.94 122 CYS A O 1
ATOM 966 N N . ALA A 1 123 ? -8.102 -17.141 -18.641 1 96.94 123 ALA A N 1
ATOM 967 C CA . ALA A 1 123 ? -6.91 -17.672 -19.312 1 96.94 123 ALA A CA 1
ATOM 968 C C . ALA A 1 123 ? -6.207 -16.578 -20.109 1 96.94 123 ALA A C 1
ATOM 970 O O . ALA A 1 123 ? -6.832 -15.906 -20.938 1 96.94 123 ALA A O 1
ATOM 971 N N . CYS A 1 124 ? -4.871 -16.422 -19.844 1 96.69 124 CYS A N 1
ATOM 972 C CA . CYS A 1 124 ? -4.219 -15.328 -20.547 1 96.69 124 CYS A CA 1
ATOM 973 C C . CYS A 1 124 ? -2.705 -15.5 -20.531 1 96.69 124 CYS A C 1
ATOM 975 O O . CYS A 1 124 ? -2.17 -16.281 -19.734 1 96.69 124 CYS A O 1
ATOM 977 N N . TRP A 1 125 ? -2.043 -14.883 -21.5 1 98.06 125 TRP A N 1
ATOM 978 C CA . TRP A 1 125 ? -0.607 -14.617 -21.438 1 98.06 125 TRP A CA 1
ATOM 979 C C . TRP A 1 125 ? -0.318 -13.32 -20.703 1 98.06 125 TRP A C 1
ATOM 981 O O . TRP A 1 125 ? -0.779 -12.25 -21.094 1 98.06 125 TRP A O 1
ATOM 991 N N . CYS A 1 126 ? 0.385 -13.469 -19.641 1 96.81 126 CYS A N 1
ATOM 992 C CA . CYS A 1 126 ? 0.731 -12.305 -18.828 1 96.81 126 CYS A CA 1
ATOM 993 C C . CYS A 1 126 ? 2.154 -11.844 -19.125 1 96.81 126 CYS A C 1
ATOM 995 O O . CYS A 1 126 ? 3.105 -12.609 -18.953 1 96.81 126 CYS A O 1
ATOM 997 N N . PRO A 1 127 ? 2.238 -10.57 -19.531 1 97.19 127 PRO A N 1
ATOM 998 C CA . PRO A 1 127 ? 3.596 -10.047 -19.688 1 97.19 127 PRO A CA 1
ATOM 999 C C . PRO A 1 127 ? 4.363 -9.977 -18.375 1 97.19 127 PRO A C 1
ATOM 1001 O O . PRO A 1 127 ? 3.783 -9.656 -17.328 1 97.19 127 PRO A O 1
ATOM 1004 N N . LEU A 1 128 ? 5.637 -10.266 -18.453 1 96.5 128 LEU A N 1
ATOM 1005 C CA . LEU A 1 128 ? 6.504 -10.219 -17.281 1 96.5 128 LEU A CA 1
ATOM 1006 C C . LEU A 1 128 ? 7.172 -8.859 -17.156 1 96.5 128 LEU A C 1
ATOM 1008 O O . LEU A 1 128 ? 7.84 -8.398 -18.078 1 96.5 128 LEU A O 1
ATOM 1012 N N . GLY A 1 129 ? 6.977 -8.273 -16.031 1 95.25 129 GLY A N 1
ATOM 1013 C CA . GLY A 1 129 ? 7.637 -7.008 -15.734 1 95.25 129 GLY A CA 1
ATOM 1014 C C . GLY A 1 129 ? 8.883 -7.172 -14.883 1 95.25 129 GLY A C 1
ATOM 1015 O O . GLY A 1 129 ? 9.148 -8.266 -14.367 1 95.25 129 GLY A O 1
ATOM 1016 N N . ARG A 1 130 ? 9.625 -6.055 -14.664 1 94.19 130 ARG A N 1
ATOM 1017 C CA . ARG A 1 130 ? 10.883 -6.082 -13.922 1 94.19 130 ARG A CA 1
ATOM 1018 C C . ARG A 1 130 ? 10.633 -5.973 -12.422 1 94.19 130 ARG A C 1
ATOM 1020 O O . ARG A 1 130 ? 11.516 -6.293 -11.617 1 94.19 130 ARG A O 1
ATOM 1027 N N . ARG A 1 131 ? 9.508 -5.391 -12.133 1 91.69 131 ARG A N 1
ATOM 1028 C CA . ARG A 1 131 ? 9.141 -5.184 -10.734 1 91.69 131 ARG A CA 1
ATOM 1029 C C . ARG A 1 131 ? 7.633 -5 -10.586 1 91.69 131 ARG A C 1
ATOM 1031 O O . ARG A 1 131 ? 6.926 -4.793 -11.578 1 91.69 131 ARG A O 1
ATOM 1038 N N . ILE A 1 132 ? 7.195 -5.105 -9.336 1 91.06 132 ILE A N 1
ATOM 1039 C CA . ILE A 1 132 ? 5.801 -4.793 -9.031 1 91.06 132 ILE A CA 1
ATOM 1040 C C . ILE A 1 132 ? 5.617 -3.281 -8.938 1 91.06 132 ILE A C 1
ATOM 1042 O O . ILE A 1 132 ? 6.395 -2.598 -8.266 1 91.06 132 ILE A O 1
ATOM 1046 N N . HIS A 1 133 ? 4.609 -2.848 -9.609 1 89.44 133 HIS A N 1
ATOM 1047 C CA . HIS A 1 133 ? 4.328 -1.418 -9.57 1 89.44 133 HIS A CA 1
ATOM 1048 C C . HIS A 1 133 ? 3.373 -1.079 -8.43 1 89.44 133 HIS A C 1
ATOM 1050 O O . HIS A 1 133 ? 2.379 -1.777 -8.219 1 89.44 133 HIS A O 1
ATOM 1056 N N . MET A 1 134 ? 3.738 -0.037 -7.676 1 91 134 MET A N 1
ATOM 1057 C CA . MET A 1 134 ? 2.922 0.501 -6.594 1 91 134 MET A CA 1
ATOM 1058 C C . MET A 1 134 ? 2.967 2.025 -6.582 1 91 134 MET A C 1
ATOM 1060 O O . MET A 1 134 ? 3.998 2.623 -6.898 1 91 134 MET A O 1
ATOM 1064 N N . ASP A 1 135 ? 1.803 2.574 -6.227 1 92.19 135 ASP A N 1
ATOM 1065 C CA . ASP A 1 135 ? 1.829 4.031 -6.141 1 92.19 135 ASP A CA 1
ATOM 1066 C C . ASP A 1 135 ? 2.521 4.492 -4.863 1 92.19 135 ASP A C 1
ATOM 1068 O O . ASP A 1 135 ? 2.914 3.672 -4.031 1 92.19 135 ASP A O 1
ATOM 1072 N N . GLU A 1 136 ? 2.67 5.77 -4.676 1 90.75 136 GLU A N 1
ATOM 1073 C CA . GLU A 1 136 ? 3.467 6.332 -3.59 1 90.75 136 GLU A CA 1
ATOM 1074 C C . GLU A 1 136 ? 2.859 5.996 -2.23 1 90.75 136 GLU A C 1
ATOM 1076 O O . GLU A 1 136 ? 3.586 5.727 -1.271 1 90.75 136 GLU A O 1
ATOM 1081 N N . THR A 1 137 ? 1.552 6.09 -2.141 1 89.44 137 THR A N 1
ATOM 1082 C CA . THR A 1 137 ? 0.898 5.766 -0.877 1 89.44 137 THR A CA 1
ATOM 1083 C C . THR A 1 137 ? 1.102 4.297 -0.521 1 89.44 137 THR A C 1
ATOM 1085 O O . THR A 1 137 ? 1.41 3.967 0.626 1 89.44 137 THR A O 1
ATOM 1088 N N . GLY A 1 138 ? 0.938 3.48 -1.507 1 91.06 138 GLY A N 1
ATOM 1089 C CA . GLY A 1 138 ? 1.225 2.07 -1.296 1 91.06 138 GLY A CA 1
ATOM 1090 C C . GLY A 1 138 ? 2.646 1.812 -0.837 1 91.06 138 GLY A C 1
ATOM 1091 O O . GLY A 1 138 ? 2.879 0.985 0.048 1 91.06 138 GLY A O 1
ATOM 1092 N N . LEU A 1 139 ? 3.566 2.502 -1.472 1 91 139 LEU A N 1
ATOM 1093 C CA . LEU A 1 139 ? 4.969 2.352 -1.102 1 91 139 LEU A CA 1
ATOM 1094 C C . LEU A 1 139 ? 5.195 2.766 0.349 1 91 139 LEU A C 1
ATOM 1096 O O . LEU A 1 139 ? 5.977 2.135 1.064 1 91 139 LEU A O 1
ATOM 1100 N N . THR A 1 140 ? 4.539 3.746 0.801 1 89.5 140 THR A N 1
ATOM 1101 C CA . THR A 1 140 ? 4.652 4.188 2.188 1 89.5 140 THR A CA 1
ATOM 1102 C C . THR A 1 140 ? 4.109 3.125 3.139 1 89.5 140 THR A C 1
ATOM 1104 O O . THR A 1 140 ? 4.734 2.822 4.16 1 89.5 140 THR A O 1
ATOM 1107 N N . VAL A 1 141 ? 2.998 2.57 2.812 1 89.19 141 VAL A N 1
ATOM 1108 C CA . VAL A 1 141 ? 2.408 1.514 3.629 1 89.19 141 VAL A CA 1
ATOM 1109 C C . VAL A 1 141 ? 3.357 0.318 3.689 1 89.19 141 VAL A C 1
ATOM 1111 O O . VAL A 1 141 ? 3.543 -0.283 4.75 1 89.19 141 VAL A O 1
ATOM 1114 N N . LEU A 1 142 ? 3.939 0.026 2.596 1 89.81 142 LEU A N 1
ATOM 1115 C CA . LEU A 1 142 ? 4.902 -1.067 2.543 1 89.81 142 LEU A CA 1
ATOM 1116 C C . LEU A 1 142 ? 6.074 -0.806 3.484 1 89.81 142 LEU A C 1
ATOM 1118 O O . LEU A 1 142 ? 6.535 -1.716 4.176 1 89.81 142 LEU A O 1
ATOM 1122 N N . ARG A 1 143 ? 6.59 0.402 3.504 1 88.38 143 ARG A N 1
ATOM 1123 C CA . ARG A 1 143 ? 7.715 0.767 4.363 1 88.38 143 ARG A CA 1
ATOM 1124 C C . ARG A 1 143 ? 7.348 0.616 5.836 1 88.38 143 ARG A C 1
ATOM 1126 O O . ARG A 1 143 ? 8.18 0.213 6.648 1 88.38 143 ARG A O 1
ATOM 1133 N N . ILE A 1 144 ? 6.156 0.975 6.141 1 87.19 144 ILE A N 1
ATOM 1134 C CA . ILE A 1 144 ? 5.691 0.843 7.52 1 87.19 144 ILE A CA 1
ATOM 1135 C C . ILE A 1 144 ? 5.605 -0.635 7.895 1 87.19 144 ILE A C 1
ATOM 1137 O O . ILE A 1 144 ? 6.02 -1.029 8.984 1 87.19 144 ILE A O 1
ATOM 1141 N N . LEU A 1 145 ? 5.027 -1.384 6.996 1 85.31 145 LEU A N 1
ATOM 1142 C CA . LEU A 1 145 ? 4.938 -2.824 7.215 1 85.31 145 LEU A CA 1
ATOM 1143 C C . LEU A 1 145 ? 6.32 -3.436 7.402 1 85.31 145 LEU A C 1
ATOM 1145 O O . LEU A 1 145 ? 6.488 -4.375 8.188 1 85.31 145 LEU A O 1
ATOM 1149 N N . SER A 1 146 ? 7.258 -2.881 6.711 1 83.75 146 SER A N 1
ATOM 1150 C CA . SER A 1 146 ? 8.617 -3.412 6.73 1 83.75 146 SER A CA 1
ATOM 1151 C C . SER A 1 146 ? 9.273 -3.211 8.094 1 83.75 146 SER A C 1
ATOM 1153 O O . SER A 1 146 ? 10.281 -3.854 8.406 1 83.75 146 SER A O 1
ATOM 1155 N N . GLN A 1 147 ? 8.734 -2.338 8.875 1 82.25 147 GLN A N 1
ATOM 1156 C CA . GLN A 1 147 ? 9.297 -2.066 10.195 1 82.25 147 GLN A CA 1
ATOM 1157 C C . GLN A 1 147 ? 8.906 -3.154 11.195 1 82.25 147 GLN A C 1
ATOM 1159 O O . GLN A 1 147 ? 9.422 -3.188 12.312 1 82.25 147 GLN A O 1
ATOM 1164 N N . ARG A 1 148 ? 8.117 -3.955 10.742 1 77.44 148 ARG A N 1
ATOM 1165 C CA . ARG A 1 148 ? 7.656 -5.023 11.625 1 77.44 148 ARG A CA 1
ATOM 1166 C C . ARG A 1 148 ? 8.461 -6.301 11.398 1 77.44 148 ARG A C 1
ATOM 1168 O O . ARG A 1 148 ? 7.934 -7.289 10.891 1 77.44 148 ARG A O 1
ATOM 1175 N N . THR A 1 149 ? 9.5 -6.359 11.945 1 72.88 149 THR A N 1
ATOM 1176 C CA . THR A 1 149 ? 10.477 -7.398 11.633 1 72.88 149 THR A CA 1
ATOM 1177 C C . THR A 1 149 ? 10.133 -8.695 12.367 1 72.88 149 THR A C 1
ATOM 1179 O O . THR A 1 149 ? 10.602 -9.766 11.984 1 72.88 149 THR A O 1
ATOM 1182 N N . ASN A 1 150 ? 9.289 -8.609 13.32 1 73.81 150 ASN A N 1
ATOM 1183 C CA . ASN A 1 150 ? 8.953 -9.82 14.055 1 73.81 150 ASN A CA 1
ATOM 1184 C C . ASN A 1 150 ? 7.75 -10.531 13.445 1 73.81 150 ASN A C 1
ATOM 1186 O O . ASN A 1 150 ? 7.352 -11.602 13.922 1 73.81 150 ASN A O 1
ATOM 1190 N N . ASP A 1 151 ? 7.258 -9.969 12.406 1 73.88 151 ASP A N 1
ATOM 1191 C CA . ASP A 1 151 ? 6.109 -10.531 11.711 1 73.88 151 ASP A CA 1
ATOM 1192 C C . ASP A 1 151 ? 6.539 -11.234 10.422 1 73.88 151 ASP A C 1
ATOM 1194 O O . ASP A 1 151 ? 6.812 -10.586 9.414 1 73.88 151 ASP A O 1
ATOM 1198 N N . GLU A 1 152 ? 6.531 -12.531 10.484 1 73.31 152 GLU A N 1
ATOM 1199 C CA . GLU A 1 152 ? 7.027 -13.336 9.367 1 73.31 152 GLU A CA 1
ATOM 1200 C C . GLU A 1 152 ? 6.207 -13.094 8.109 1 73.31 152 GLU A C 1
ATOM 1202 O O . GLU A 1 152 ? 6.758 -12.984 7.008 1 73.31 152 GLU A O 1
ATOM 1207 N N . VAL A 1 153 ? 4.926 -13.016 8.266 1 72.25 153 VAL A N 1
ATOM 1208 C CA . VAL A 1 153 ? 4.047 -12.82 7.113 1 72.25 153 VAL A CA 1
ATOM 1209 C C . VAL A 1 153 ? 4.293 -11.445 6.504 1 72.25 153 VAL A C 1
ATOM 1211 O O . VAL A 1 153 ? 4.402 -11.305 5.285 1 72.25 153 VAL A O 1
ATOM 1214 N N . ALA A 1 154 ? 4.406 -10.477 7.383 1 75.31 154 ALA A N 1
ATOM 1215 C CA . ALA A 1 154 ? 4.703 -9.125 6.918 1 75.31 154 ALA A CA 1
ATOM 1216 C C . ALA A 1 154 ? 6.051 -9.078 6.207 1 75.31 154 ALA A C 1
ATOM 1218 O O . ALA A 1 154 ? 6.18 -8.453 5.148 1 75.31 154 ALA A O 1
ATOM 1219 N N . ARG A 1 155 ? 6.965 -9.75 6.73 1 81.75 155 ARG A N 1
ATOM 1220 C CA . ARG A 1 155 ? 8.305 -9.773 6.145 1 81.75 155 ARG A CA 1
ATOM 1221 C C . ARG A 1 155 ? 8.281 -10.414 4.762 1 81.75 155 ARG A C 1
ATOM 1223 O O . ARG A 1 155 ? 8.922 -9.922 3.832 1 81.75 155 ARG A O 1
ATOM 1230 N N . GLU A 1 156 ? 7.602 -11.438 4.699 1 82.62 156 GLU A N 1
ATOM 1231 C CA . GLU A 1 156 ? 7.496 -12.125 3.418 1 82.62 156 GLU A CA 1
ATOM 1232 C C . GLU A 1 156 ? 6.824 -11.242 2.367 1 82.62 156 GLU A C 1
ATOM 1234 O O . GLU A 1 156 ? 7.277 -11.18 1.222 1 82.62 156 GLU A O 1
ATOM 1239 N N . PHE A 1 157 ? 5.809 -10.555 2.814 1 83.19 157 PHE A N 1
ATOM 1240 C CA . PHE A 1 157 ? 5.078 -9.688 1.897 1 83.19 157 PHE A CA 1
ATOM 1241 C C . PHE A 1 157 ? 5.961 -8.539 1.424 1 83.19 157 PHE A C 1
ATOM 1243 O O . PHE A 1 157 ? 5.973 -8.203 0.237 1 83.19 157 PHE A O 1
ATOM 1250 N N . VAL A 1 158 ? 6.629 -8.023 2.324 1 86.5 158 VAL A N 1
ATOM 1251 C CA . VAL A 1 158 ? 7.531 -6.918 1.999 1 86.5 158 VAL A CA 1
ATOM 1252 C C . VAL A 1 158 ? 8.594 -7.395 1.014 1 86.5 158 VAL A C 1
ATOM 1254 O O . VAL A 1 158 ? 8.883 -6.711 0.028 1 86.5 158 VAL A O 1
ATOM 1257 N N . LYS A 1 159 ? 9.109 -8.531 1.274 1 87.06 159 LYS A N 1
ATOM 1258 C CA . LYS A 1 159 ? 10.125 -9.094 0.393 1 87.06 159 LYS A CA 1
ATOM 1259 C C . LYS A 1 159 ? 9.578 -9.289 -1.019 1 87.06 159 LYS A C 1
ATOM 1261 O O . LYS A 1 159 ? 10.203 -8.867 -1.995 1 87.06 159 LYS A O 1
ATOM 1266 N N . LEU A 1 160 ? 8.445 -9.812 -1.107 1 87.25 160 LEU A N 1
ATOM 1267 C CA . LEU A 1 160 ? 7.832 -10.109 -2.395 1 87.25 160 LEU A CA 1
ATOM 1268 C C . LEU A 1 160 ? 7.582 -8.836 -3.191 1 87.25 160 LEU A C 1
ATOM 1270 O O . LEU A 1 160 ? 7.801 -8.805 -4.402 1 87.25 160 LEU A O 1
ATOM 1274 N N . LYS A 1 161 ? 7.16 -7.785 -2.521 1 89.19 161 LYS A N 1
ATOM 1275 C CA . LYS A 1 161 ? 6.77 -6.555 -3.207 1 89.19 161 LYS A CA 1
ATOM 1276 C C . LYS A 1 161 ? 7.984 -5.68 -3.504 1 89.19 161 LYS A C 1
ATOM 1278 O O . LYS A 1 161 ? 7.906 -4.75 -4.309 1 89.19 161 LYS A O 1
ATOM 1283 N N . SER A 1 162 ? 9.094 -6.082 -2.893 1 87.38 162 SER A N 1
ATOM 1284 C CA . SER A 1 162 ? 10.312 -5.312 -3.104 1 87.38 162 SER A CA 1
ATOM 1285 C C . SER A 1 162 ? 11.234 -6 -4.105 1 87.38 162 SER A C 1
ATOM 1287 O O . SER A 1 162 ? 12.281 -5.461 -4.469 1 87.38 162 SER A O 1
ATOM 1289 N N . GLU A 1 163 ? 10.82 -7.133 -4.566 1 88.5 163 GLU A N 1
ATOM 1290 C CA . GLU A 1 163 ? 11.641 -7.91 -5.484 1 88.5 163 GLU A CA 1
ATOM 1291 C C . GLU A 1 163 ? 11.742 -7.238 -6.852 1 88.5 163 GLU A C 1
ATOM 1293 O O . GLU A 1 163 ? 10.773 -6.625 -7.312 1 88.5 163 GLU A O 1
ATOM 1298 N N . LEU A 1 164 ? 12.898 -7.422 -7.484 1 86.88 164 LEU A N 1
ATOM 1299 C CA . LEU A 1 164 ? 13.188 -6.906 -8.82 1 86.88 164 LEU A CA 1
ATOM 1300 C C . LEU A 1 164 ? 13.82 -7.984 -9.688 1 86.88 164 LEU A C 1
ATOM 1302 O O . LEU A 1 164 ? 14.438 -8.922 -9.172 1 86.88 164 LEU A O 1
ATOM 1306 N N . ARG A 1 165 ? 13.625 -7.82 -10.922 1 91.62 165 ARG A N 1
ATOM 1307 C CA . ARG A 1 165 ? 14.344 -8.68 -11.859 1 91.62 165 ARG A CA 1
ATOM 1308 C C . ARG A 1 165 ? 15.836 -8.664 -11.578 1 91.62 165 ARG A C 1
ATOM 1310 O O . ARG A 1 165 ? 16.406 -7.613 -11.281 1 91.62 165 ARG A O 1
ATOM 1317 N N . SER A 1 166 ? 16.422 -9.805 -11.695 1 90.44 166 SER A N 1
ATOM 1318 C CA . SER A 1 166 ? 17.844 -9.922 -11.43 1 90.44 166 SER A CA 1
ATOM 1319 C C . SER A 1 166 ? 18.672 -9.398 -12.602 1 90.44 166 SER A C 1
ATOM 1321 O O . SER A 1 166 ? 18.188 -9.344 -13.734 1 90.44 166 SER A O 1
ATOM 1323 N N . ALA A 1 167 ? 19.938 -8.883 -12.281 1 83.69 167 ALA A N 1
ATOM 1324 C CA . ALA A 1 167 ? 20.891 -8.484 -13.328 1 83.69 167 ALA A CA 1
ATOM 1325 C C . ALA A 1 167 ? 21.375 -9.695 -14.109 1 83.69 167 ALA A C 1
ATOM 1327 O O . ALA A 1 167 ? 21.594 -10.766 -13.547 1 83.69 167 ALA A O 1
ATOM 1328 N N . GLU A 1 168 ? 21.359 -9.461 -15.383 1 77.44 168 GLU A N 1
ATOM 1329 C CA . GLU A 1 168 ? 21.875 -10.547 -16.203 1 77.44 168 GLU A CA 1
ATOM 1330 C C . GLU A 1 168 ? 23.359 -10.789 -15.953 1 77.44 168 GLU A C 1
ATOM 1332 O O . GLU A 1 168 ? 24.094 -9.859 -15.648 1 77.44 168 GLU A O 1
ATOM 1337 N N . GLU A 1 169 ? 23.594 -12.109 -15.969 1 67.25 169 GLU A N 1
ATOM 1338 C CA . GLU A 1 169 ? 25 -12.461 -15.875 1 67.25 169 GLU A CA 1
ATOM 1339 C C . GLU A 1 169 ? 25.672 -12.43 -17.234 1 67.25 169 GLU A C 1
ATOM 1341 O O . GLU A 1 169 ? 25.078 -12.844 -18.234 1 67.25 169 GLU A O 1
ATOM 1346 N N . GLY A 1 170 ? 26.859 -11.664 -17.25 1 58.41 170 GLY A N 1
ATOM 1347 C CA . GLY A 1 170 ? 27.688 -11.703 -18.438 1 58.41 170 GLY A CA 1
ATOM 1348 C C . GLY A 1 170 ? 27.344 -10.641 -19.453 1 58.41 170 GLY A C 1
ATOM 1349 O O . GLY A 1 170 ? 27.828 -10.664 -20.578 1 58.41 170 GLY A O 1
ATOM 1350 N N . SER A 1 171 ? 26.328 -9.781 -19.266 1 46.5 171 SER A N 1
ATOM 1351 C CA . SER A 1 171 ? 26.266 -8.719 -20.266 1 46.5 171 SER A CA 1
ATOM 1352 C C . SER A 1 171 ? 27.406 -7.734 -20.109 1 46.5 171 SER A C 1
ATOM 1354 O O . SER A 1 171 ? 27.953 -7.566 -19.016 1 46.5 171 SER A O 1
ATOM 1356 N N . GLY B 1 1 ? -13.602 21.953 -1.398 1 96.25 1 GLY B N 1
ATOM 1357 C CA . GLY B 1 1 ? -12.781 22.875 -0.621 1 96.25 1 GLY B CA 1
ATOM 1358 C C . GLY B 1 1 ? -11.297 22.594 -0.737 1 96.25 1 GLY B C 1
ATOM 1359 O O . GLY B 1 1 ? -10.8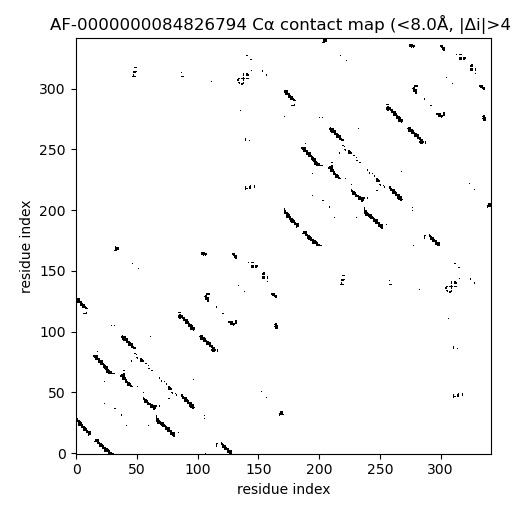91 21.625 -1.386 1 96.25 1 GLY B O 1
ATOM 1360 N N . GLU B 1 2 ? -10.5 23.516 -0.156 1 98.38 2 GLU B N 1
ATOM 1361 C CA . GLU B 1 2 ? -9.039 23.406 -0.193 1 98.38 2 GLU B CA 1
ATOM 1362 C C . GLU B 1 2 ? -8.414 23.891 1.107 1 98.38 2 GLU B C 1
ATOM 1364 O O . GLU B 1 2 ? -9.062 24.594 1.889 1 98.38 2 GLU B O 1
ATOM 1369 N N . VAL B 1 3 ? -7.219 23.484 1.324 1 98.62 3 VAL B N 1
ATOM 1370 C CA . VAL B 1 3 ? -6.469 23.922 2.496 1 98.62 3 VAL B CA 1
ATOM 1371 C C . VAL B 1 3 ? -5.121 24.5 2.062 1 98.62 3 VAL B C 1
ATOM 1373 O O . VAL B 1 3 ? -4.469 23.953 1.168 1 98.62 3 VAL B O 1
ATOM 1376 N N . SER B 1 4 ? -4.762 25.609 2.641 1 98.75 4 SER B N 1
ATOM 1377 C CA . SER B 1 4 ? -3.477 26.25 2.383 1 98.75 4 SER B CA 1
ATOM 1378 C C . SER B 1 4 ? -2.426 25.797 3.396 1 98.75 4 SER B C 1
ATOM 1380 O O . SER B 1 4 ? -2.605 25.984 4.602 1 98.75 4 SER B O 1
ATOM 1382 N N . ILE B 1 5 ? -1.329 25.266 2.855 1 98.44 5 ILE B N 1
ATOM 1383 C CA . ILE B 1 5 ? -0.287 24.719 3.719 1 98.44 5 ILE B CA 1
ATOM 1384 C C . ILE B 1 5 ? 1.082 25.203 3.24 1 98.44 5 ILE B C 1
ATOM 1386 O O . ILE B 1 5 ? 1.313 25.344 2.037 1 98.44 5 ILE B O 1
ATOM 1390 N N . GLN B 1 6 ? 1.876 25.547 4.145 1 98.56 6 GLN B N 1
ATOM 1391 C CA . GLN B 1 6 ? 3.291 25.812 3.9 1 98.56 6 GLN B CA 1
ATOM 1392 C C . GLN B 1 6 ? 4.168 24.781 4.609 1 98.56 6 GLN B C 1
ATOM 1394 O O . GLN B 1 6 ? 4 24.531 5.805 1 98.56 6 GLN B O 1
ATOM 1399 N N . ILE B 1 7 ? 5.07 24.172 3.893 1 98.31 7 ILE B N 1
ATOM 1400 C CA . ILE B 1 7 ? 5.949 23.141 4.438 1 98.31 7 ILE B CA 1
ATOM 1401 C C . ILE B 1 7 ? 7.406 23.51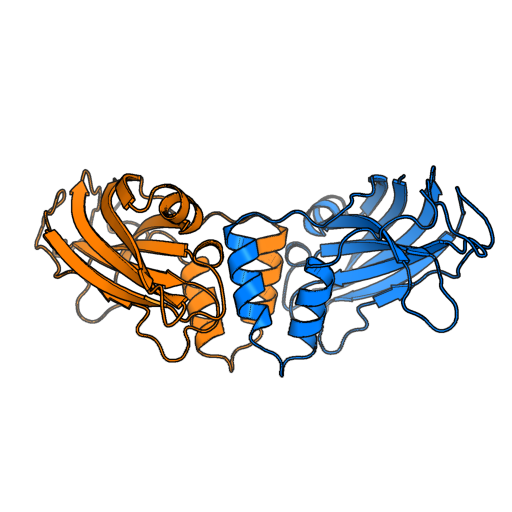6 4.18 1 98.31 7 ILE B C 1
ATOM 1403 O O . ILE B 1 7 ? 7.766 23.906 3.068 1 98.31 7 ILE B O 1
ATOM 1407 N N . ASP B 1 8 ? 8.258 23.484 5.168 1 98.06 8 ASP B N 1
ATOM 1408 C CA . ASP B 1 8 ? 9.703 23.625 5.074 1 98.06 8 ASP B CA 1
ATOM 1409 C C . ASP B 1 8 ? 10.422 22.375 5.602 1 98.06 8 ASP B C 1
ATOM 1411 O O . ASP B 1 8 ? 10.109 21.906 6.695 1 98.06 8 ASP B O 1
ATOM 1415 N N . LEU B 1 9 ? 11.281 21.859 4.793 1 97.62 9 LEU B N 1
ATOM 1416 C CA . LEU B 1 9 ? 12.055 20.688 5.172 1 97.62 9 LEU B CA 1
ATOM 1417 C C . LEU B 1 9 ? 13.531 21.031 5.328 1 97.62 9 LEU B C 1
ATOM 1419 O O . LEU B 1 9 ? 14.125 21.656 4.445 1 97.62 9 LEU B O 1
ATOM 1423 N N . PHE B 1 10 ? 14.109 20.672 6.473 1 96.25 10 PHE B N 1
ATOM 1424 C CA . PHE B 1 10 ? 15.516 20.906 6.77 1 96.25 10 PHE B CA 1
ATOM 1425 C C . PHE B 1 10 ? 16.172 19.641 7.285 1 96.25 10 PHE B C 1
ATOM 1427 O O . PHE B 1 10 ? 15.688 19.016 8.234 1 96.25 10 PHE B O 1
ATOM 1434 N N . THR B 1 11 ? 17.25 19.234 6.668 1 95.19 11 THR B N 1
ATOM 1435 C CA . THR B 1 11 ? 18.031 18.109 7.137 1 95.19 11 THR B CA 1
ATOM 1436 C C . THR B 1 11 ? 19.281 18.578 7.879 1 95.19 11 THR B C 1
ATOM 1438 O O . THR B 1 11 ? 20.109 19.312 7.316 1 95.19 11 THR B O 1
ATOM 1441 N N . HIS B 1 12 ? 19.406 18.156 9.109 1 95.12 12 HIS B N 1
ATOM 1442 C CA . HIS B 1 12 ? 20.578 18.531 9.898 1 95.12 12 HIS B CA 1
ATOM 1443 C C . HIS B 1 12 ? 21.859 17.922 9.32 1 95.12 12 HIS B C 1
ATOM 1445 O O . HIS B 1 12 ? 21.969 16.703 9.211 1 95.12 12 HIS B O 1
ATOM 1451 N N . PRO B 1 13 ? 22.812 18.703 8.969 1 92.31 13 PRO B N 1
ATOM 1452 C CA . PRO B 1 13 ? 24.031 18.172 8.328 1 92.31 13 PRO B CA 1
ATOM 1453 C C . PRO B 1 13 ? 24.828 17.25 9.234 1 92.31 13 PRO B C 1
ATOM 1455 O O . PRO B 1 13 ? 25.5 16.344 8.75 1 92.31 13 PRO B O 1
ATOM 1458 N N . GLY B 1 14 ? 24.781 17.344 10.5 1 92.81 14 GLY B N 1
ATOM 1459 C CA . GLY B 1 14 ? 25.547 16.547 11.43 1 92.81 14 GLY B CA 1
ATOM 1460 C C . GLY B 1 14 ? 24.906 15.219 11.766 1 92.81 14 GLY B C 1
ATOM 1461 O O . GLY B 1 14 ? 25.531 14.172 11.672 1 92.81 14 GLY B O 1
ATOM 1462 N N . THR B 1 15 ? 23.656 15.25 12.094 1 94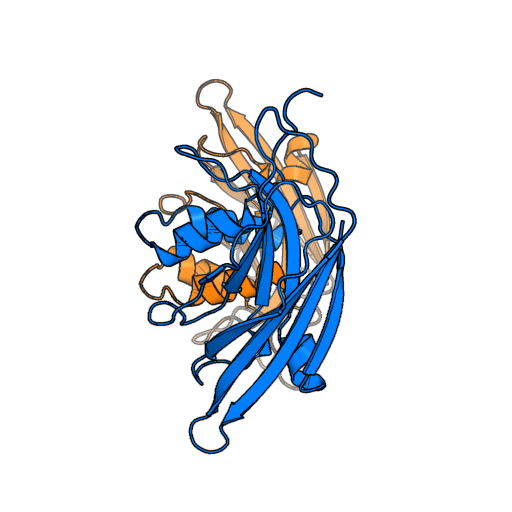.69 15 THR B N 1
ATOM 1463 C CA . THR B 1 15 ? 22.953 14.07 12.602 1 94.69 15 THR B CA 1
ATOM 1464 C C . THR B 1 15 ? 22.203 13.359 11.484 1 94.69 15 THR B C 1
ATOM 1466 O O . THR B 1 15 ? 21.922 12.164 11.578 1 94.69 15 THR B O 1
ATOM 1469 N N . GLY B 1 16 ? 21.766 14.023 10.414 1 95 16 GLY B N 1
ATOM 1470 C CA . GLY B 1 16 ? 20.953 13.469 9.336 1 95 16 GLY B CA 1
ATOM 1471 C C . GLY B 1 16 ? 19.469 13.461 9.648 1 95 16 GLY B C 1
ATOM 1472 O O . GLY B 1 16 ? 18.656 13 8.844 1 95 16 GLY B O 1
ATOM 1473 N N . GLU B 1 17 ? 19.141 14.039 10.805 1 95.88 17 GLU B N 1
ATOM 1474 C CA . GLU B 1 17 ? 17.734 14.133 11.195 1 95.88 17 GLU B CA 1
ATOM 1475 C C . GLU B 1 17 ? 17 15.164 10.359 1 95.88 17 GLU B C 1
ATOM 1477 O O . GLU B 1 17 ? 17.547 16.219 10.016 1 95.88 17 GLU B O 1
ATOM 1482 N N . HIS B 1 18 ? 15.727 14.883 10.062 1 96.94 18 HIS B N 1
ATOM 1483 C CA . HIS B 1 18 ? 14.922 15.805 9.266 1 96.94 18 HIS B CA 1
ATOM 1484 C C . HIS B 1 18 ? 13.914 16.547 10.141 1 96.94 18 HIS B C 1
ATOM 1486 O O . HIS B 1 18 ? 13.227 15.93 10.961 1 96.94 18 HIS B O 1
ATOM 1492 N N . LYS B 1 19 ? 13.898 17.766 10.008 1 97.38 19 LYS B N 1
ATOM 1493 C CA . LYS B 1 19 ? 12.859 18.594 10.609 1 97.38 19 LYS B CA 1
ATOM 1494 C C . LYS B 1 19 ? 11.883 19.109 9.547 1 97.38 19 LYS B C 1
ATOM 1496 O O . LYS B 1 19 ? 12.297 19.703 8.555 1 97.38 19 LYS B O 1
ATOM 1501 N N . VAL B 1 20 ? 10.617 18.812 9.75 1 98.19 20 VAL B N 1
ATOM 1502 C CA . VAL B 1 20 ? 9.578 19.266 8.828 1 98.19 20 VAL B CA 1
ATOM 1503 C C . VAL B 1 20 ? 8.68 20.281 9.531 1 98.19 20 VAL B C 1
ATOM 1505 O O . VAL B 1 20 ? 7.973 19.953 10.484 1 98.19 20 VAL B O 1
ATOM 1508 N N . THR B 1 21 ? 8.703 21.5 9.094 1 98.62 21 THR B N 1
ATOM 1509 C CA . THR B 1 21 ? 7.832 22.562 9.602 1 98.62 21 THR B CA 1
ATOM 1510 C C . THR B 1 21 ? 6.582 22.688 8.734 1 98.62 21 THR B C 1
ATOM 1512 O O . THR B 1 21 ? 6.68 22.922 7.527 1 98.62 21 THR B O 1
ATOM 1515 N N . VAL B 1 22 ? 5.445 22.5 9.359 1 98.75 22 VAL B N 1
ATOM 1516 C CA . VAL B 1 22 ? 4.172 22.562 8.648 1 98.75 22 VAL B CA 1
ATOM 1517 C C . VAL B 1 22 ? 3.342 23.734 9.195 1 98.75 22 VAL B C 1
ATOM 1519 O O . VAL B 1 22 ? 2.969 23.734 10.367 1 98.75 22 VAL B O 1
ATOM 1522 N N . LYS B 1 23 ? 3.086 24.656 8.391 1 98.88 23 LYS B N 1
ATOM 1523 C CA . LYS B 1 23 ? 2.18 25.734 8.742 1 98.88 23 LYS B CA 1
ATOM 1524 C C . LYS B 1 23 ? 0.833 25.578 8.047 1 98.88 23 LYS B C 1
ATOM 1526 O O . LYS B 1 23 ? 0.765 25.547 6.816 1 98.88 23 LYS B O 1
ATOM 1531 N N . VAL B 1 24 ? -0.187 25.453 8.812 1 98.88 24 VAL B N 1
ATOM 1532 C CA . VAL B 1 24 ? -1.546 25.5 8.281 1 98.88 24 VAL B CA 1
ATOM 1533 C C . VAL B 1 24 ? -2.014 26.953 8.211 1 98.88 24 VAL B C 1
ATOM 1535 O O . VAL B 1 24 ? -2.225 27.594 9.25 1 98.88 24 VAL B O 1
ATOM 1538 N N . VAL B 1 25 ? -2.23 27.438 7.031 1 98.88 25 VAL B N 1
ATOM 1539 C CA . VAL B 1 25 ? -2.531 28.844 6.859 1 98.88 25 VAL B CA 1
ATOM 1540 C C . VAL B 1 25 ? -4.039 29.062 6.93 1 98.88 25 VAL B C 1
ATOM 1542 O O . VAL B 1 25 ? -4.52 29.859 7.742 1 98.88 25 VAL B O 1
ATOM 1545 N N . ALA B 1 26 ? -4.789 28.391 6.07 1 98.81 26 ALA B N 1
ATOM 1546 C CA . ALA B 1 26 ? -6.23 28.609 5.973 1 98.81 26 ALA B CA 1
ATOM 1547 C C . ALA B 1 26 ? -6.914 27.453 5.25 1 98.81 26 ALA B C 1
ATOM 1549 O O . ALA B 1 26 ? -6.25 26.609 4.664 1 98.81 26 ALA B O 1
ATOM 1550 N N . ALA B 1 27 ? -8.172 27.312 5.344 1 98.56 27 ALA B N 1
ATOM 1551 C CA . ALA B 1 27 ? -9.031 26.531 4.465 1 98.56 27 ALA B CA 1
ATOM 1552 C C . ALA B 1 27 ? -10.039 27.422 3.746 1 98.56 27 ALA B C 1
ATOM 1554 O O . ALA B 1 27 ? -10.312 28.547 4.184 1 98.56 27 ALA B O 1
ATOM 1555 N N . ASN B 1 28 ? -10.492 26.906 2.65 1 97.94 28 ASN B N 1
ATOM 1556 C CA . ASN B 1 28 ? -11.398 27.719 1.836 1 97.94 28 ASN B CA 1
ATOM 1557 C C . ASN B 1 28 ? -12.484 26.859 1.2 1 97.94 28 ASN B C 1
ATOM 1559 O O . ASN B 1 28 ? -12.266 25.688 0.903 1 97.94 28 ASN B O 1
ATOM 1563 N N . ASP B 1 29 ? -13.719 27.453 1.092 1 97 29 ASP B N 1
ATOM 1564 C CA . ASP B 1 29 ? -14.867 26.859 0.416 1 97 29 ASP B CA 1
ATOM 1565 C C . ASP B 1 29 ? -15.25 25.516 1.05 1 97 29 ASP B C 1
ATOM 1567 O O . ASP B 1 29 ? -15.414 24.516 0.349 1 97 29 ASP B O 1
ATOM 1571 N N . LEU B 1 30 ? -15.289 25.531 2.336 1 95.5 30 LEU B N 1
ATOM 1572 C CA . LEU B 1 30 ? -15.695 24.312 3.031 1 95.5 30 LEU B CA 1
ATOM 1573 C C . LEU B 1 30 ? -17.203 24.141 2.969 1 95.5 30 LEU B C 1
ATOM 1575 O O . LEU B 1 30 ? -17.953 24.906 3.578 1 95.5 30 LEU B O 1
ATOM 1579 N N . LYS B 1 31 ? -17.641 23.328 2.119 1 87.19 31 LYS B N 1
ATOM 1580 C CA . LYS B 1 31 ? -19.062 23.031 2.018 1 87.19 31 LYS B CA 1
ATOM 1581 C C . LYS B 1 31 ? -19.484 21.938 2.99 1 87.19 31 LYS B C 1
ATOM 1583 O O . LYS B 1 31 ? -19.219 20.75 2.74 1 87.19 31 LYS B O 1
ATOM 1588 N N . TRP B 1 32 ? -20.016 22.375 4.062 1 88.81 32 TRP B N 1
ATOM 1589 C CA . TRP B 1 32 ? -20.391 21.422 5.102 1 88.81 32 TRP B CA 1
ATOM 1590 C C . TRP B 1 32 ? -21.688 21.859 5.789 1 88.81 32 TRP B C 1
ATOM 1592 O O . TRP B 1 32 ? -21.828 23.016 6.18 1 88.81 32 TRP B O 1
ATOM 1602 N N . GLN B 1 33 ? -22.594 20.859 5.773 1 87 33 GLN B N 1
ATOM 1603 C CA . GLN B 1 33 ? -23.844 21.125 6.465 1 87 33 GLN B CA 1
ATOM 1604 C C . GLN B 1 33 ? -23.984 20.219 7.695 1 87 33 GLN B C 1
ATOM 1606 O O . GLN B 1 33 ? -23.766 19.016 7.621 1 87 33 GLN B O 1
ATOM 1611 N N . THR B 1 34 ? -24.25 20.812 8.828 1 85.06 34 THR B N 1
ATOM 1612 C CA . THR B 1 34 ? -24.469 20.094 10.07 1 85.06 34 THR B CA 1
ATOM 1613 C C . THR B 1 34 ? -25.594 20.719 10.883 1 85.06 34 THR B C 1
ATOM 1615 O O . THR B 1 34 ? -26 21.844 10.625 1 85.06 34 THR B O 1
ATOM 1618 N N . THR B 1 35 ? -26.234 19.859 11.734 1 83.06 35 THR B N 1
ATOM 1619 C CA . THR B 1 35 ? -27.328 20.344 12.578 1 83.06 35 THR B CA 1
ATOM 1620 C C . THR B 1 35 ? -26.781 21.234 13.695 1 83.06 35 THR B C 1
ATOM 1622 O O . THR B 1 35 ? -27.453 22.172 14.125 1 83.06 35 THR B O 1
ATOM 1625 N N . GLY B 1 36 ? -25.688 21.016 14.148 1 83.06 36 GLY B N 1
ATOM 1626 C CA . GLY B 1 36 ? -25.062 21.812 15.195 1 83.06 36 GLY B CA 1
ATOM 1627 C C . GLY B 1 36 ? -24.109 22.859 14.656 1 83.06 36 GLY B C 1
ATOM 1628 O O . GLY B 1 36 ? -24.281 23.344 13.531 1 83.06 36 GLY B O 1
ATOM 1629 N N . MET B 1 37 ? -23.266 23.312 15.578 1 92.19 37 MET B N 1
ATOM 1630 C CA . MET B 1 37 ? -22.266 24.312 15.195 1 92.19 37 MET B CA 1
ATOM 1631 C C . MET B 1 37 ? -21.188 23.688 14.32 1 92.19 37 MET B C 1
ATOM 1633 O O . MET B 1 37 ? -20.719 22.578 14.602 1 92.19 37 MET B O 1
ATOM 1637 N N . PHE B 1 38 ? -20.953 24.406 13.234 1 95.19 38 PHE B N 1
ATOM 1638 C CA . PHE B 1 38 ? -19.828 24 12.391 1 95.19 38 PHE B CA 1
ATOM 1639 C C . PHE B 1 38 ? -18.516 24.516 12.953 1 95.19 38 PHE B C 1
ATOM 1641 O O . PHE B 1 38 ? -18.297 25.734 13.031 1 95.19 38 PHE B O 1
ATOM 1648 N N . ARG B 1 39 ? -17.594 23.609 13.32 1 97 39 ARG B N 1
ATOM 1649 C CA . ARG B 1 39 ? -16.328 23.969 13.953 1 97 39 ARG B CA 1
ATOM 1650 C C . ARG B 1 39 ? -15.156 23.297 13.242 1 97 39 ARG B C 1
ATOM 1652 O O . ARG B 1 39 ? -14.516 22.391 13.797 1 97 39 ARG B O 1
ATOM 1659 N N . PRO B 1 40 ? -14.867 23.844 12.086 1 98 40 PRO B N 1
ATOM 1660 C CA . PRO B 1 40 ? -13.797 23.219 11.312 1 98 40 PRO B CA 1
ATOM 1661 C C . PRO B 1 40 ? -12.422 23.375 11.969 1 98 40 PRO B C 1
ATOM 1663 O O . PRO B 1 40 ? -12.141 24.422 12.555 1 98 40 PRO B O 1
ATOM 1666 N N . PHE B 1 41 ? -11.602 22.391 11.875 1 98.69 41 PHE B N 1
ATOM 1667 C CA . PHE B 1 41 ? -10.18 22.391 12.227 1 98.69 41 PHE B CA 1
ATOM 1668 C C . PHE B 1 41 ? -9.391 21.469 11.305 1 98.69 41 PHE B C 1
ATOM 1670 O O . PHE B 1 41 ? -9.977 20.719 10.516 1 98.69 41 PHE B O 1
ATOM 1677 N N . VAL B 1 42 ? -8.102 21.609 11.344 1 98.75 42 VAL B N 1
ATOM 1678 C CA . VAL B 1 42 ? -7.234 20.844 10.453 1 98.75 42 VAL B CA 1
ATOM 1679 C C . VAL B 1 42 ? -6.324 19.938 11.273 1 98.75 42 VAL B C 1
ATOM 1681 O O . VAL B 1 42 ? -5.695 20.375 12.242 1 98.75 42 VAL B O 1
ATOM 1684 N N . GLU B 1 43 ? -6.352 18.719 10.938 1 98.31 43 GLU B N 1
ATOM 1685 C CA . GLU B 1 43 ? -5.426 17.734 11.492 1 98.31 43 GLU B CA 1
ATOM 1686 C C . GLU B 1 43 ? -4.32 17.391 10.5 1 98.31 43 GLU B C 1
ATOM 1688 O O . GLU B 1 43 ? -4.594 17.094 9.336 1 98.31 43 GLU B O 1
ATOM 1693 N N . VAL B 1 44 ? -3.023 17.469 10.938 1 98.44 44 VAL B N 1
ATOM 1694 C CA . VAL B 1 44 ? -1.889 17.078 10.109 1 98.44 44 VAL B CA 1
ATOM 1695 C C . VAL B 1 44 ? -1.188 15.867 10.734 1 98.44 44 VAL B C 1
ATOM 1697 O O . VAL B 1 44 ? -0.901 15.859 11.938 1 98.44 44 VAL B O 1
ATOM 1700 N N . THR B 1 45 ? -1.001 14.867 9.953 1 96.62 45 THR B N 1
ATOM 1701 C CA . THR B 1 45 ? -0.39 13.633 10.43 1 96.62 45 THR B CA 1
ATOM 1702 C C . THR B 1 45 ? 0.8 13.242 9.555 1 96.62 45 THR B C 1
ATOM 1704 O O . THR B 1 45 ? 0.673 13.141 8.336 1 96.62 45 THR B O 1
ATOM 1707 N N . MET B 1 46 ? 1.962 13.062 10.219 1 96.06 46 MET B N 1
ATOM 1708 C CA . MET B 1 46 ? 3.139 12.547 9.523 1 96.06 46 MET B CA 1
ATOM 1709 C C . MET B 1 46 ? 3.115 11.023 9.469 1 96.06 46 MET B C 1
ATOM 1711 O O . MET B 1 46 ? 2.93 10.367 10.492 1 96.06 46 MET B O 1
ATOM 1715 N N . ILE B 1 47 ? 3.203 10.516 8.25 1 93.38 47 ILE B N 1
ATOM 1716 C CA . ILE B 1 47 ? 3.137 9.07 8.062 1 93.38 47 ILE B CA 1
ATOM 1717 C C . ILE B 1 47 ? 4.441 8.57 7.445 1 93.38 47 ILE B C 1
ATOM 1719 O O . ILE B 1 47 ? 4.957 9.172 6.5 1 93.38 47 ILE B O 1
ATOM 1723 N N . GLY B 1 48 ? 4.938 7.461 7.91 1 91.38 48 GLY B N 1
ATOM 1724 C CA . GLY B 1 48 ? 6.164 6.863 7.406 1 91.38 48 GLY B CA 1
ATOM 1725 C C . GLY B 1 48 ? 6.793 5.883 8.375 1 91.38 48 GLY B C 1
ATOM 1726 O O . GLY B 1 48 ? 6.191 5.535 9.391 1 91.38 48 GLY B O 1
ATOM 1727 N N . PRO B 1 49 ? 7.969 5.391 8.023 1 90.06 49 PRO B N 1
ATOM 1728 C CA . PRO B 1 49 ? 8.641 4.398 8.867 1 90.06 49 PRO B CA 1
ATOM 1729 C C . PRO B 1 49 ? 9.32 5.016 10.086 1 90.06 49 PRO B C 1
ATOM 1731 O O . PRO B 1 49 ? 9.688 6.195 10.055 1 90.06 49 PRO B O 1
ATOM 1734 N N . HIS B 1 50 ? 9.383 4.266 11.195 1 90 50 HIS B N 1
ATOM 1735 C CA . HIS B 1 50 ? 10.18 4.559 12.391 1 90 50 HIS B CA 1
ATOM 1736 C C . HIS B 1 50 ? 9.672 5.812 13.094 1 90 50 HIS B C 1
ATOM 1738 O O . HIS B 1 50 ? 10.461 6.68 13.469 1 90 50 HIS B O 1
ATOM 1744 N N . LEU B 1 51 ? 8.383 5.891 13.164 1 90.5 51 LEU B N 1
ATOM 1745 C CA . LEU B 1 51 ? 7.812 7.078 13.797 1 90.5 51 LEU B CA 1
ATOM 1746 C C . LEU B 1 51 ? 7.172 6.727 15.133 1 90.5 51 LEU B C 1
ATOM 1748 O O . LEU B 1 51 ? 6.465 7.547 15.727 1 90.5 51 LEU B O 1
ATOM 1752 N N . SER B 1 52 ? 7.375 5.539 15.625 1 85.69 52 SER B N 1
ATOM 1753 C CA . SER B 1 52 ? 6.68 5.055 16.812 1 85.69 52 SER B CA 1
ATOM 1754 C C . SER B 1 52 ? 6.988 5.926 18.031 1 85.69 52 SER B C 1
ATOM 1756 O O . SER B 1 52 ? 6.156 6.062 18.938 1 85.69 52 SER B O 1
ATOM 1758 N N . ASP B 1 53 ? 8.156 6.5 18.125 1 89.12 53 ASP B N 1
ATOM 1759 C CA . ASP B 1 53 ? 8.547 7.297 19.281 1 89.12 53 ASP B CA 1
ATOM 1760 C C . ASP B 1 53 ? 8.492 8.789 18.969 1 89.12 53 ASP B C 1
ATOM 1762 O O . ASP B 1 53 ? 9.047 9.609 19.703 1 89.12 53 ASP B O 1
ATOM 1766 N N . LYS B 1 54 ? 7.832 9.188 17.891 1 91.88 54 LYS B N 1
ATOM 1767 C CA . LYS B 1 54 ? 7.746 10.578 17.453 1 91.88 54 LYS B CA 1
ATOM 1768 C C . LYS B 1 54 ? 6.312 11.094 17.547 1 91.88 54 LYS B C 1
ATOM 1770 O O . LYS B 1 54 ? 5.359 10.312 17.469 1 91.88 54 LYS B O 1
ATOM 1775 N N . LYS B 1 55 ? 6.188 12.328 17.875 1 94.81 55 LYS B N 1
ATOM 1776 C CA . LYS B 1 55 ? 4.871 12.938 17.703 1 94.81 55 LYS B CA 1
ATOM 1777 C C . LYS B 1 55 ? 4.484 13.008 16.219 1 94.81 55 LYS B C 1
ATOM 1779 O O . LYS B 1 55 ? 5.223 13.57 15.414 1 94.81 55 LYS B O 1
ATOM 1784 N N . ARG B 1 56 ? 3.389 12.453 15.883 1 95 56 ARG B N 1
ATOM 1785 C CA . ARG B 1 56 ? 3.061 12.297 14.469 1 95 56 ARG B CA 1
ATOM 1786 C C . ARG B 1 56 ? 1.812 13.094 14.102 1 95 56 ARG B C 1
ATOM 1788 O O . ARG B 1 56 ? 1.454 13.195 12.93 1 95 56 ARG B O 1
ATOM 1795 N N . LYS B 1 57 ? 1.147 13.648 15.102 1 96.5 57 LYS B N 1
ATOM 1796 C CA . LYS B 1 57 ? -0.137 14.289 14.828 1 96.5 57 LYS B CA 1
ATOM 1797 C C . LYS B 1 57 ? -0.248 15.633 15.547 1 96.5 57 LYS B C 1
ATOM 1799 O O . LYS B 1 57 ? 0.144 15.75 16.703 1 96.5 57 LYS B O 1
ATOM 1804 N N . PHE B 1 58 ? -0.701 16.656 14.867 1 98.5 58 PHE B N 1
ATOM 1805 C CA . PHE B 1 58 ? -1.051 17.953 15.414 1 98.5 58 PHE B CA 1
ATOM 1806 C C . PHE B 1 58 ? -2.387 18.438 14.859 1 98.5 58 PHE B C 1
ATOM 1808 O O . PHE B 1 58 ? -2.807 18.016 13.781 1 98.5 58 PHE B O 1
ATOM 1815 N N . THR B 1 59 ? -3.068 19.266 15.539 1 98.69 59 THR B N 1
ATOM 1816 C CA . THR B 1 59 ? -4.332 19.844 15.094 1 98.69 59 THR B CA 1
ATOM 1817 C C . THR B 1 59 ? -4.355 21.344 15.344 1 98.69 59 THR B C 1
ATOM 1819 O O . THR B 1 59 ? -3.746 21.828 16.297 1 98.69 59 THR B O 1
ATOM 1822 N N . THR B 1 60 ? -4.969 22.062 14.531 1 98.88 60 THR B N 1
ATOM 1823 C CA . THR B 1 60 ? -5.258 23.469 14.789 1 98.88 60 THR B CA 1
ATOM 1824 C C . THR B 1 60 ? -6.379 23.609 15.812 1 98.88 60 THR B C 1
ATOM 1826 O O . THR B 1 60 ? -7.094 22.641 16.094 1 98.88 60 THR B O 1
ATOM 1829 N N . LYS B 1 61 ? -6.465 24.844 16.312 1 98.38 61 LYS B N 1
ATOM 1830 C CA . LYS B 1 61 ? -7.699 25.172 17.016 1 98.38 61 LYS B CA 1
ATOM 1831 C C . LYS B 1 61 ? -8.891 25.172 16.062 1 98.38 61 LYS B C 1
ATOM 1833 O O . LYS B 1 61 ? -8.75 25.516 14.891 1 98.38 61 LYS B O 1
ATOM 1838 N N . SER B 1 62 ? -10.055 24.812 16.562 1 98 62 SER B N 1
ATOM 1839 C CA . SER B 1 62 ? -11.258 24.859 15.734 1 98 62 SER B CA 1
ATOM 1840 C C . SER B 1 62 ? -11.812 26.266 15.633 1 98 62 SER B C 1
ATOM 1842 O O . SER B 1 62 ? -11.547 27.109 16.5 1 98 62 SER B O 1
ATOM 1844 N N . LYS B 1 63 ? -12.398 26.625 14.531 1 97.62 63 LYS B N 1
ATOM 1845 C CA . LYS B 1 63 ? -13.062 27.891 14.297 1 97.62 63 LYS B CA 1
ATOM 1846 C C . LYS B 1 63 ? -14.586 27.734 14.281 1 97.62 63 LYS B C 1
ATOM 1848 O O . LYS B 1 63 ? -15.102 26.781 13.695 1 97.62 63 LYS B O 1
ATOM 1853 N N . SER B 1 64 ? -15.305 28.562 14.922 1 95.62 64 SER B N 1
ATOM 1854 C CA . SER B 1 64 ? -16.75 28.438 15.031 1 95.62 64 SER B CA 1
ATOM 1855 C C . SER B 1 64 ? -17.469 29.031 13.82 1 95.62 64 SER B C 1
ATOM 1857 O O . SER B 1 64 ? -17.266 30.188 13.484 1 95.62 64 SER B O 1
ATOM 1859 N N . ASN B 1 65 ? -18.297 28.156 13.188 1 94.12 65 ASN B N 1
ATOM 1860 C CA . ASN B 1 65 ? -19.188 28.562 12.102 1 94.12 65 ASN B CA 1
ATOM 1861 C C . ASN B 1 65 ? -18.438 29.328 11.023 1 94.12 65 ASN B C 1
ATOM 1863 O O . ASN B 1 65 ? -18.828 30.438 10.656 1 94.12 65 ASN B O 1
ATOM 1867 N N . ASN B 1 66 ? -17.391 28.781 10.57 1 95.38 66 ASN B N 1
ATOM 1868 C CA . ASN B 1 66 ? -16.5 29.406 9.594 1 95.38 66 ASN B CA 1
ATOM 1869 C C . ASN B 1 66 ? -16.203 28.484 8.422 1 95.38 66 ASN B C 1
ATOM 1871 O O . ASN B 1 66 ? -15.578 27.438 8.602 1 95.38 66 ASN B O 1
ATOM 1875 N N . TRP B 1 67 ? -16.609 28.891 7.242 1 96 67 TRP B N 1
ATOM 1876 C CA . TRP B 1 67 ? -16.453 28.047 6.062 1 96 67 TRP B CA 1
ATOM 1877 C C . TRP B 1 67 ? -15.18 28.391 5.301 1 96 67 TRP B C 1
ATOM 1879 O O . TRP B 1 67 ? -14.844 27.75 4.312 1 96 67 TRP B O 1
ATOM 1889 N N . ALA B 1 68 ? -14.492 29.375 5.719 1 98.12 68 ALA B N 1
ATOM 1890 C CA . ALA B 1 68 ? -13.195 29.766 5.172 1 98.12 68 ALA B CA 1
ATOM 1891 C C . ALA B 1 68 ? -12.25 30.234 6.277 1 98.12 68 ALA B C 1
ATOM 1893 O O . ALA B 1 68 ? -11.75 31.375 6.238 1 98.12 68 ALA B O 1
ATOM 1894 N N . PRO B 1 69 ? -11.961 29.375 7.227 1 98.5 69 PRO B N 1
ATOM 1895 C CA . PRO B 1 69 ? -11.188 29.766 8.406 1 98.5 69 PRO B CA 1
ATOM 1896 C C . PRO B 1 69 ? -9.719 30.031 8.094 1 98.5 69 PRO B C 1
ATOM 1898 O O . PRO B 1 69 ? -9.125 29.359 7.25 1 98.5 69 PRO B O 1
ATOM 1901 N N . LYS B 1 70 ? -9.141 31.016 8.773 1 98.75 70 LYS B N 1
ATOM 1902 C CA . LYS B 1 70 ? -7.703 31.25 8.82 1 98.75 70 LYS B CA 1
ATOM 1903 C C . LYS B 1 70 ? -7.102 30.734 10.125 1 98.75 70 LYS B C 1
ATOM 1905 O O . LYS B 1 70 ? -7.586 31.078 11.211 1 98.75 70 LYS B O 1
ATOM 1910 N N . TYR B 1 71 ? -6.117 29.922 10.016 1 98.75 71 TYR B N 1
ATOM 1911 C CA . TYR B 1 71 ? -5.547 29.312 11.219 1 98.75 71 TYR B CA 1
ATOM 1912 C C . TYR B 1 71 ? -4.188 29.906 11.547 1 98.75 71 TYR B C 1
ATOM 1914 O O . TYR B 1 71 ? -3.961 30.375 12.664 1 98.75 71 TYR B O 1
ATOM 1922 N N . ASN B 1 72 ? -3.301 30.016 10.594 1 98.75 72 ASN B N 1
ATOM 1923 C CA . ASN B 1 72 ? -1.938 30.516 10.75 1 98.75 72 ASN B CA 1
ATOM 1924 C C . ASN B 1 72 ? -1.233 29.844 11.93 1 98.75 72 ASN B C 1
ATOM 1926 O O . ASN B 1 72 ? -0.672 30.531 12.789 1 98.75 72 ASN B O 1
ATOM 1930 N N . GLU B 1 73 ? -1.274 28.531 12.047 1 98.88 73 GLU B N 1
ATOM 1931 C CA . GLU B 1 73 ? -0.622 27.75 13.086 1 98.88 73 GLU B CA 1
ATOM 1932 C C . GLU B 1 73 ? 0.49 26.875 12.508 1 98.88 73 GLU B C 1
ATOM 1934 O O . GLU B 1 73 ? 0.36 26.359 11.398 1 98.88 73 GLU B O 1
ATOM 1939 N N . THR B 1 74 ? 1.57 26.734 13.305 1 98.81 74 THR B N 1
ATOM 1940 C CA . THR B 1 74 ? 2.758 26.047 12.828 1 98.81 74 THR B CA 1
ATOM 1941 C C . THR B 1 74 ? 3.098 24.859 13.734 1 98.81 74 THR B C 1
ATOM 1943 O O . THR B 1 74 ? 3.021 24.984 14.961 1 98.81 74 THR B O 1
ATOM 1946 N N . PHE B 1 75 ? 3.445 23.797 13.141 1 98.81 75 PHE B N 1
ATOM 1947 C CA . PHE B 1 75 ? 3.799 22.562 13.836 1 98.81 75 PHE B CA 1
ATOM 1948 C C . PHE B 1 75 ? 5.133 22.031 13.336 1 98.81 75 PHE B C 1
ATOM 1950 O O . PHE B 1 75 ? 5.512 22.25 12.188 1 98.81 75 PHE B O 1
ATOM 1957 N N . HIS B 1 76 ? 5.84 21.297 14.219 1 98.56 76 HIS B N 1
ATOM 1958 C CA . HIS B 1 76 ? 7.16 20.766 13.883 1 98.56 76 HIS B CA 1
ATOM 1959 C C . HIS B 1 76 ? 7.211 19.25 14.055 1 98.56 76 HIS B C 1
ATOM 1961 O O . HIS B 1 76 ? 6.953 18.75 15.148 1 98.56 76 HIS B O 1
ATOM 1967 N N . PHE B 1 77 ? 7.551 18.609 13 1 98.12 77 PHE B N 1
ATOM 1968 C CA . PHE B 1 77 ? 7.805 17.172 13.031 1 98.12 77 PHE B CA 1
ATOM 1969 C C . PHE B 1 77 ? 9.297 16.875 12.969 1 98.12 77 PHE B C 1
ATOM 1971 O O . PHE B 1 77 ? 10.023 17.516 12.195 1 98.12 77 PHE B O 1
ATOM 1978 N N . ILE B 1 78 ? 9.71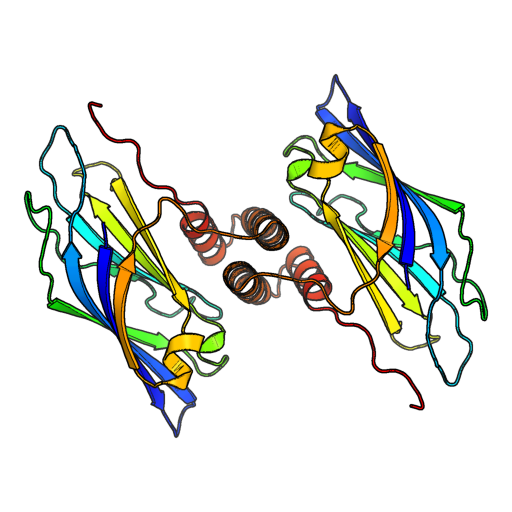9 15.992 13.773 1 97.06 78 ILE B N 1
ATOM 1979 C CA . ILE B 1 78 ? 11.102 15.531 13.75 1 97.06 78 ILE B CA 1
ATOM 1980 C C . ILE B 1 78 ? 11.156 14.078 13.266 1 97.06 78 ILE B C 1
ATOM 1982 O O . ILE B 1 78 ? 10.586 13.188 13.906 1 97.06 78 ILE B O 1
ATOM 1986 N N . LEU B 1 79 ? 11.844 14.031 12.172 1 95.31 79 LEU B N 1
ATOM 1987 C CA . LEU B 1 79 ? 11.992 12.695 11.586 1 95.31 79 LEU B CA 1
ATOM 1988 C C . LEU B 1 79 ? 13.398 12.156 11.812 1 95.31 79 LEU B C 1
ATOM 1990 O O . LEU B 1 79 ? 14.367 12.922 11.844 1 95.31 79 LEU B O 1
ATOM 1994 N N . GLY B 1 80 ? 13.602 10.891 12.039 1 93.19 80 GLY B N 1
ATOM 1995 C CA . GLY B 1 80 ? 14.906 10.281 12.234 1 93.19 80 GLY B CA 1
ATOM 1996 C C . GLY B 1 80 ? 15.766 10.297 10.984 1 93.19 80 GLY B C 1
ATOM 1997 O O . GLY B 1 80 ? 15.43 10.969 10 1 93.19 80 GLY B O 1
ATOM 1998 N N . ASN B 1 81 ? 16.922 9.773 11.055 1 94.81 81 ASN B N 1
ATOM 1999 C CA . ASN B 1 81 ? 17.891 9.75 9.961 1 94.81 81 ASN B CA 1
ATOM 2000 C C . ASN B 1 81 ? 17.969 8.359 9.328 1 94.81 81 ASN B C 1
ATOM 2002 O O . ASN B 1 81 ? 18.844 8.109 8.484 1 94.81 81 ASN B O 1
ATOM 2006 N N . GLU B 1 82 ? 17.078 7.516 9.656 1 92.31 82 GLU B N 1
ATOM 2007 C CA . GLU B 1 82 ? 17.094 6.156 9.125 1 92.31 82 GLU B CA 1
ATOM 2008 C C . GLU B 1 82 ? 16.672 6.129 7.66 1 92.31 82 GLU B C 1
ATOM 2010 O O . GLU B 1 82 ? 17.203 5.359 6.863 1 92.31 82 GLU B O 1
ATOM 2015 N N . ASP B 1 83 ? 15.734 6.977 7.34 1 91.88 83 ASP B N 1
ATOM 2016 C CA . ASP B 1 83 ? 15.219 7.07 5.977 1 91.88 83 ASP B CA 1
ATOM 2017 C C . ASP B 1 83 ? 15.273 8.516 5.473 1 91.88 83 ASP B C 1
ATOM 2019 O O . ASP B 1 83 ? 15.305 9.453 6.27 1 91.88 83 ASP B O 1
ATOM 2023 N N . GLY B 1 84 ? 15.32 8.625 4.145 1 93.94 84 GLY B N 1
ATOM 2024 C CA . GLY B 1 84 ? 15.219 9.953 3.562 1 93.94 84 GLY B CA 1
ATOM 2025 C C . GLY B 1 84 ? 13.812 10.508 3.588 1 93.94 84 GLY B C 1
ATOM 2026 O O . GLY B 1 84 ? 12.852 9.781 3.855 1 93.94 84 GLY B O 1
ATOM 2027 N N . PRO B 1 85 ? 13.695 11.805 3.363 1 93.31 85 PRO B N 1
ATOM 2028 C CA . PRO B 1 85 ? 12.383 12.453 3.383 1 93.31 85 PRO B CA 1
ATOM 2029 C C . PRO B 1 85 ? 11.391 11.805 2.42 1 93.31 85 PRO B C 1
ATOM 2031 O O . PRO B 1 85 ? 10.188 11.812 2.67 1 93.31 85 PRO B O 1
ATOM 2034 N N . GLY B 1 86 ? 11.867 11.148 1.36 1 92.56 86 GLY B N 1
ATOM 2035 C CA . GLY B 1 86 ? 11.016 10.531 0.357 1 92.56 86 GLY B CA 1
ATOM 2036 C C . GLY B 1 86 ? 10.219 9.359 0.891 1 92.56 86 GLY B C 1
ATOM 2037 O O . GLY B 1 86 ? 9.273 8.898 0.246 1 92.56 86 GLY B O 1
ATOM 2038 N N . ALA B 1 87 ? 10.516 8.898 2.008 1 93.31 87 ALA B N 1
ATOM 2039 C CA . ALA B 1 87 ? 9.836 7.746 2.598 1 93.31 87 ALA B CA 1
ATOM 2040 C C . ALA B 1 87 ? 8.594 8.172 3.367 1 93.31 87 ALA B C 1
ATOM 2042 O O . ALA B 1 87 ? 7.848 7.332 3.877 1 93.31 87 ALA B O 1
ATOM 2043 N N . TYR B 1 88 ? 8.328 9.469 3.424 1 94.69 88 TYR B N 1
ATOM 2044 C CA . TYR B 1 88 ? 7.262 9.977 4.281 1 94.69 88 TYR B CA 1
ATOM 2045 C C . TYR B 1 88 ? 6.234 10.758 3.473 1 94.69 88 TYR B C 1
ATOM 2047 O O . TYR B 1 88 ? 6.523 11.211 2.365 1 94.69 88 TYR B O 1
ATOM 2055 N N . GLU B 1 89 ? 5.102 10.82 4.07 1 95.25 89 GLU B N 1
ATOM 2056 C CA . GLU B 1 89 ? 4.047 11.68 3.533 1 95.25 89 GLU B CA 1
ATOM 2057 C C . GLU B 1 89 ? 3.314 12.414 4.648 1 95.25 89 GLU B C 1
ATOM 2059 O O . GLU B 1 89 ? 3.318 11.977 5.801 1 95.25 89 GLU B O 1
ATOM 2064 N N . LEU B 1 90 ? 2.781 13.508 4.305 1 96.5 90 LEU B N 1
ATOM 2065 C CA . LEU B 1 90 ? 1.94 14.297 5.199 1 96.5 90 LEU B CA 1
ATOM 2066 C C . LEU B 1 90 ? 0.473 14.188 4.801 1 96.5 90 LEU B C 1
ATOM 2068 O O . LEU B 1 90 ? 0.116 14.477 3.656 1 96.5 90 LEU B O 1
ATOM 2072 N N . GLN B 1 91 ? -0.298 13.758 5.684 1 96.69 91 GLN B N 1
ATOM 2073 C CA . GLN B 1 91 ? -1.742 13.734 5.473 1 96.69 91 GLN B CA 1
ATOM 2074 C C . GLN B 1 91 ? -2.414 14.922 6.164 1 96.69 91 GLN B C 1
ATOM 2076 O O . GLN B 1 91 ? -2.152 15.188 7.34 1 96.69 91 GLN B O 1
ATOM 2081 N N . VAL B 1 92 ? -3.219 15.609 5.414 1 97.56 92 VAL B N 1
ATOM 2082 C CA . VAL B 1 92 ? -3.965 16.766 5.91 1 97.56 92 VAL B CA 1
ATOM 2083 C C . VAL B 1 92 ? -5.461 16.453 5.871 1 97.56 92 VAL B C 1
ATOM 2085 O O . VAL B 1 92 ? -6.016 16.172 4.809 1 97.56 92 VAL B O 1
ATOM 2088 N N . CYS B 1 93 ? -6.094 16.562 7.039 1 97.38 93 CYS B N 1
ATOM 2089 C CA . CYS B 1 93 ? -7.52 16.266 7.145 1 97.38 93 CYS B CA 1
ATOM 2090 C C . CYS B 1 93 ? -8.273 17.438 7.766 1 97.38 93 CYS B C 1
ATOM 2092 O O . CYS B 1 93 ? -7.91 17.922 8.836 1 97.38 93 CYS B O 1
ATOM 2094 N N . VAL B 1 94 ? -9.234 17.859 7.047 1 98.31 94 VAL B N 1
ATOM 2095 C CA . VAL B 1 94 ? -10.125 18.875 7.613 1 98.31 94 VAL B CA 1
ATOM 2096 C C . VAL B 1 94 ? -11.336 18.188 8.258 1 98.31 94 VAL B C 1
ATOM 2098 O O . VAL B 1 94 ?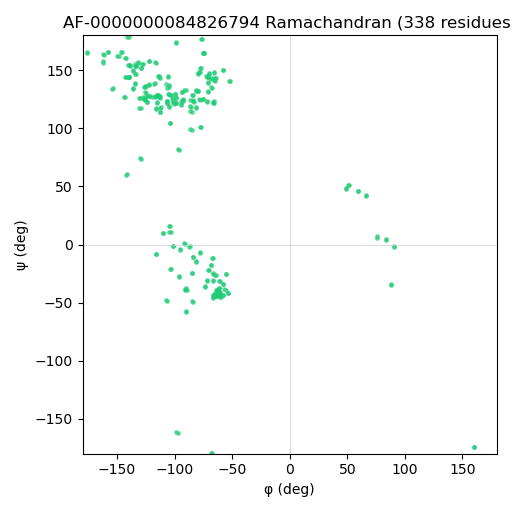 -11.984 17.344 7.637 1 98.31 94 VAL B O 1
ATOM 2101 N N . LYS B 1 95 ? -11.609 18.594 9.453 1 97.31 95 LYS B N 1
ATOM 2102 C CA . LYS B 1 95 ? -12.672 17.938 10.227 1 97.31 95 LYS B CA 1
ATOM 2103 C C . LYS B 1 95 ? -13.602 18.969 10.852 1 97.31 95 LYS B C 1
ATOM 2105 O O . LYS B 1 95 ? -13.266 20.156 10.938 1 97.31 95 LYS B O 1
ATOM 2110 N N . ASP B 1 96 ? -14.789 18.531 11.125 1 96.75 96 ASP B N 1
ATOM 2111 C CA . ASP B 1 96 ? -15.727 19.266 11.961 1 96.75 96 ASP B CA 1
ATOM 2112 C C . ASP B 1 96 ? -15.727 18.734 13.391 1 96.75 96 ASP B C 1
ATOM 2114 O O . ASP B 1 96 ? -16.016 17.547 13.625 1 96.75 96 ASP B O 1
ATOM 2118 N N . TYR B 1 97 ? -15.422 19.656 14.305 1 96.5 97 TYR B N 1
ATOM 2119 C CA . TYR B 1 97 ? -15.359 19.25 15.711 1 96.5 97 TYR B CA 1
ATOM 2120 C C . TYR B 1 97 ? -16.75 18.984 16.266 1 96.5 97 TYR B C 1
ATOM 2122 O O . TYR B 1 97 ? -17.641 19.828 16.172 1 96.5 97 TYR B O 1
ATOM 2130 N N . CYS B 1 98 ? -16.922 17.734 16.781 1 91.81 98 CYS B N 1
ATOM 2131 C CA . CYS B 1 98 ? -18.203 17.344 17.375 1 91.81 98 CYS B CA 1
ATOM 2132 C C . CYS B 1 98 ? -18.047 17.062 18.859 1 91.81 98 CYS B C 1
ATOM 2134 O O . CYS B 1 98 ? -17.156 16.312 19.266 1 91.81 98 CYS B O 1
ATOM 2136 N N . PHE B 1 99 ? -18.906 17.703 19.578 1 85.81 99 PHE B N 1
ATOM 2137 C CA . PHE B 1 99 ? -18.844 17.516 21.031 1 85.81 99 PHE B CA 1
ATOM 2138 C C . PHE B 1 99 ? -19.422 16.156 21.422 1 85.81 99 PHE B C 1
ATOM 2140 O O . PHE B 1 99 ? -20.562 15.828 21.047 1 85.81 99 PHE B O 1
ATOM 2147 N N . ALA B 1 100 ? -18.719 15.227 22.172 1 85.88 100 ALA B N 1
ATOM 2148 C CA . ALA B 1 100 ? -19.141 13.969 22.766 1 85.88 100 ALA B CA 1
ATOM 2149 C C . ALA B 1 100 ? -19.266 12.867 21.719 1 85.88 100 ALA B C 1
ATOM 2151 O O . ALA B 1 100 ? -19.859 11.82 21.969 1 85.88 100 ALA B O 1
ATOM 2152 N N . ARG B 1 101 ? -18.906 13.117 20.531 1 87.5 101 ARG B N 1
ATOM 2153 C CA . ARG B 1 101 ? -18.875 12.086 19.484 1 87.5 101 ARG B CA 1
ATOM 2154 C C . ARG B 1 101 ? -17.641 12.234 18.609 1 87.5 101 ARG B C 1
ATOM 2156 O O . ARG B 1 101 ? -16.828 13.148 18.828 1 87.5 101 ARG B O 1
ATOM 2163 N N . GLU B 1 102 ? -17.422 11.398 17.641 1 90.38 102 GLU B N 1
ATOM 2164 C CA . GLU B 1 102 ? -16.266 11.453 16.75 1 90.38 102 GLU B CA 1
ATOM 2165 C C . GLU B 1 102 ? -16.359 12.641 15.797 1 90.38 102 GLU B C 1
ATOM 2167 O O . GLU B 1 102 ? -17.438 12.938 15.281 1 90.38 102 GLU B O 1
ATOM 2172 N N . ASP B 1 103 ? -15.297 13.258 15.594 1 94.25 103 ASP B N 1
ATOM 2173 C CA . ASP B 1 103 ? -15.234 14.328 14.602 1 94.25 103 ASP B CA 1
ATOM 2174 C C . ASP B 1 103 ? -15.641 13.82 13.219 1 94.25 103 ASP B C 1
ATOM 2176 O O . ASP B 1 103 ? -15.516 12.625 12.93 1 94.25 103 ASP B O 1
ATOM 2180 N N . ARG B 1 104 ? -16.25 14.812 12.391 1 94.25 104 ARG B N 1
ATOM 2181 C CA . ARG B 1 104 ? -16.656 14.484 11.031 1 94.25 104 ARG B CA 1
ATOM 2182 C C . ARG B 1 104 ? -15.609 14.945 10.016 1 94.25 104 ARG B C 1
ATOM 2184 O O . ARG B 1 104 ? -15.18 16.094 10.039 1 94.25 104 ARG B O 1
ATOM 2191 N N . ILE B 1 105 ? -15.188 14.047 9.203 1 96 105 ILE B N 1
ATOM 2192 C CA . ILE B 1 105 ? -14.18 14.367 8.195 1 96 105 ILE B CA 1
ATOM 2193 C C . ILE B 1 105 ? -14.836 15.094 7.023 1 96 105 ILE B C 1
ATOM 2195 O O . ILE B 1 105 ? -15.773 14.586 6.406 1 96 105 ILE B O 1
ATOM 2199 N N . LEU B 1 106 ? -14.328 16.234 6.699 1 96 106 LEU B N 1
ATOM 2200 C CA . LEU B 1 106 ? -14.82 17.016 5.57 1 96 106 LEU B CA 1
ATOM 2201 C C . LEU B 1 106 ? -14.055 16.672 4.297 1 96 106 LEU B C 1
ATOM 2203 O O . LEU B 1 106 ? -14.609 16.719 3.199 1 96 106 LEU B O 1
ATOM 2207 N N . GLY B 1 107 ? -12.781 16.469 4.461 1 96.75 107 GLY B N 1
ATOM 2208 C CA . GLY B 1 107 ? -11.922 16.172 3.324 1 96.75 107 GLY B CA 1
ATOM 2209 C C . GLY B 1 107 ? -10.484 15.883 3.721 1 96.75 107 GLY B C 1
ATOM 2210 O O . GLY B 1 107 ? -10.078 16.172 4.844 1 96.75 107 GLY B O 1
ATOM 2211 N N . ILE B 1 108 ? -9.805 15.312 2.732 1 96.94 108 ILE B N 1
ATOM 2212 C CA . ILE B 1 108 ? -8.453 14.836 3.018 1 96.94 108 ILE B CA 1
ATOM 2213 C C . ILE B 1 108 ? -7.535 15.156 1.84 1 96.94 108 ILE B C 1
ATOM 2215 O O . ILE B 1 108 ? -7.965 15.125 0.684 1 96.94 108 ILE B O 1
ATOM 2219 N N . ALA B 1 109 ? -6.332 15.477 2.104 1 95.69 109 ALA B N 1
ATOM 2220 C CA . ALA B 1 109 ? -5.262 15.641 1.122 1 95.69 109 ALA B CA 1
ATOM 2221 C C . ALA B 1 109 ? -3.973 14.984 1.605 1 95.69 109 ALA B C 1
ATOM 2223 O O . ALA B 1 109 ? -3.736 14.875 2.811 1 95.69 109 ALA B O 1
ATOM 2224 N N . VAL B 1 110 ? -3.182 14.516 0.662 1 95 110 VAL B N 1
ATOM 2225 C CA . VAL B 1 110 ? -1.895 13.906 0.987 1 95 110 VAL B CA 1
ATOM 2226 C C . VAL B 1 110 ? -0.783 14.609 0.205 1 95 110 VAL B C 1
ATOM 2228 O O . VAL B 1 110 ? -0.931 14.875 -0.989 1 95 110 VAL B O 1
ATOM 2231 N N . MET B 1 111 ? 0.29 14.875 0.895 1 94.44 111 MET B N 1
ATOM 2232 C CA . MET B 1 111 ? 1.479 15.445 0.272 1 94.44 111 MET B CA 1
ATOM 2233 C C . MET B 1 111 ? 2.699 14.57 0.513 1 94.44 111 MET B C 1
ATOM 2235 O O . MET B 1 111 ? 3.012 14.227 1.656 1 94.44 111 MET B O 1
ATOM 2239 N N . GLN B 1 112 ? 3.377 14.234 -0.614 1 94.56 112 GLN B N 1
ATOM 2240 C CA . GLN B 1 112 ? 4.609 13.469 -0.491 1 94.56 112 GLN B CA 1
ATOM 2241 C C . GLN B 1 112 ? 5.789 14.367 -0.144 1 94.56 112 GLN B C 1
ATOM 2243 O O . GLN B 1 112 ? 6.027 15.375 -0.817 1 94.56 112 GLN B O 1
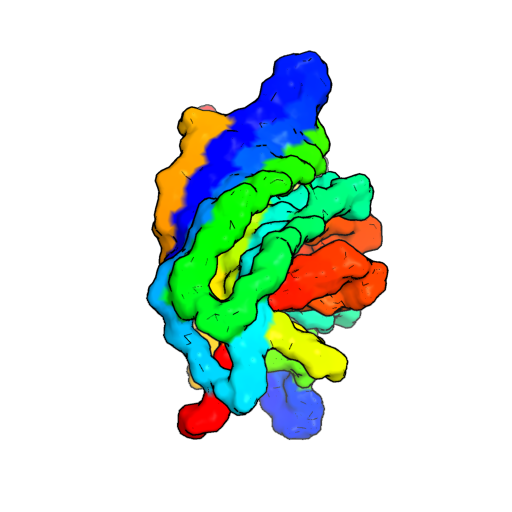ATOM 2248 N N . LEU B 1 113 ? 6.586 13.938 0.863 1 96.31 113 LEU B N 1
ATOM 2249 C CA . LEU B 1 113 ? 7.707 14.781 1.263 1 96.31 113 LEU B CA 1
ATOM 2250 C C . LEU B 1 113 ? 8.797 14.781 0.195 1 96.31 113 LEU B C 1
ATOM 2252 O O . LEU B 1 113 ? 9.633 15.68 0.159 1 96.31 113 LEU B O 1
ATOM 2256 N N . ARG B 1 114 ? 8.812 13.789 -0.608 1 93.56 114 ARG B N 1
ATOM 2257 C CA . ARG B 1 114 ? 9.75 13.758 -1.728 1 93.56 114 ARG B CA 1
ATOM 2258 C C . ARG B 1 114 ? 9.625 15.016 -2.578 1 93.56 114 ARG B C 1
ATOM 2260 O O . ARG B 1 114 ? 10.625 15.547 -3.061 1 93.56 114 ARG B O 1
ATOM 2267 N N . ASP B 1 115 ? 8.406 15.445 -2.814 1 92.44 115 ASP B N 1
ATOM 2268 C CA . ASP B 1 115 ? 8.141 16.609 -3.656 1 92.44 115 ASP B CA 1
ATOM 2269 C C . ASP B 1 115 ? 8.664 17.891 -3.002 1 92.44 115 ASP B C 1
ATOM 2271 O O . ASP B 1 115 ? 8.938 18.875 -3.688 1 92.44 115 ASP B O 1
ATOM 2275 N N . ILE B 1 116 ? 8.781 17.891 -1.729 1 94.44 116 ILE B N 1
ATOM 2276 C CA . ILE B 1 116 ? 9.242 19.062 -0.973 1 94.44 116 ILE B CA 1
ATOM 2277 C C . ILE B 1 116 ? 10.758 19.016 -0.826 1 94.44 116 ILE B C 1
ATOM 2279 O O . ILE B 1 116 ? 11.422 20.047 -0.875 1 94.44 116 ILE B O 1
ATOM 2283 N N . ALA B 1 117 ? 11.242 17.812 -0.633 1 92.12 117 ALA B N 1
ATOM 2284 C CA . ALA B 1 117 ? 12.672 17.625 -0.405 1 92.12 117 ALA B CA 1
ATOM 2285 C C . ALA B 1 117 ? 13.492 18.203 -1.551 1 92.12 117 ALA B C 1
ATOM 2287 O O . ALA B 1 117 ? 14.562 18.781 -1.327 1 92.12 117 ALA B O 1
ATOM 2288 N N . ASP B 1 118 ? 13.008 18.047 -2.717 1 88.06 118 ASP B N 1
ATOM 2289 C CA . ASP B 1 118 ? 13.727 18.531 -3.891 1 88.06 118 ASP B CA 1
ATOM 2290 C C . ASP B 1 118 ? 13.805 20.047 -3.898 1 88.06 118 ASP B C 1
ATOM 2292 O O . ASP B 1 118 ? 14.797 20.625 -4.348 1 88.06 118 ASP B O 1
ATOM 2296 N N . LYS B 1 119 ? 12.852 20.781 -3.365 1 91.44 119 LYS B N 1
ATOM 2297 C CA . LYS B 1 119 ? 12.734 22.234 -3.42 1 91.44 119 LYS B CA 1
ATOM 2298 C C . LYS B 1 119 ? 13.141 22.859 -2.092 1 91.44 119 LYS B C 1
ATOM 2300 O O . LYS B 1 119 ? 13.461 24.047 -2.037 1 91.44 119 LYS B O 1
ATOM 2305 N N . GLY B 1 120 ? 13.094 22.078 -1.075 1 93.5 120 GLY B N 1
ATOM 2306 C CA . GLY B 1 120 ? 13.344 22.578 0.268 1 93.5 120 GLY B CA 1
ATOM 2307 C C . GLY B 1 120 ? 12.102 23.109 0.956 1 93.5 120 GLY B C 1
ATOM 2308 O O . GLY B 1 120 ? 12 23.062 2.184 1 93.5 120 GLY B O 1
ATOM 2309 N N . SER B 1 121 ? 11.258 23.688 0.122 1 95.88 121 SER B N 1
ATOM 2310 C CA . SER B 1 121 ? 10.016 24.234 0.659 1 95.88 121 SER B CA 1
ATOM 2311 C C . SER B 1 121 ? 8.898 24.172 -0.37 1 95.88 121 SER B C 1
ATOM 2313 O O . SER B 1 121 ? 9.141 23.922 -1.553 1 95.88 121 SER B O 1
ATOM 2315 N N . CYS B 1 122 ? 7.672 24.297 0.19 1 96 122 CYS B N 1
ATOM 2316 C CA . CYS B 1 122 ? 6.484 24.312 -0.657 1 96 122 CYS B CA 1
ATOM 2317 C C . CYS B 1 122 ? 5.348 25.078 0.015 1 96 122 CYS B C 1
ATOM 2319 O O . CYS B 1 122 ? 5.172 25 1.232 1 96 122 CYS B O 1
ATOM 2321 N N . ALA B 1 123 ? 4.715 25.922 -0.766 1 97 123 ALA B N 1
ATOM 2322 C CA . ALA B 1 123 ? 3.471 26.578 -0.368 1 97 123 ALA B CA 1
ATOM 2323 C C . ALA B 1 123 ? 2.385 26.375 -1.42 1 97 123 ALA B C 1
ATOM 2325 O O . ALA B 1 123 ? 2.596 26.656 -2.602 1 97 123 ALA B O 1
ATOM 2326 N N . CYS B 1 124 ? 1.207 25.859 -0.932 1 96.75 124 CYS B N 1
ATOM 2327 C CA . CYS B 1 124 ? 0.198 25.594 -1.95 1 96.75 124 CYS B CA 1
ATOM 2328 C C . CYS B 1 124 ? -1.185 25.453 -1.325 1 96.75 124 CYS B C 1
ATOM 2330 O O . CYS B 1 124 ? -1.308 25.281 -0.111 1 96.75 124 CYS B O 1
ATOM 2332 N N . TRP B 1 125 ? -2.209 2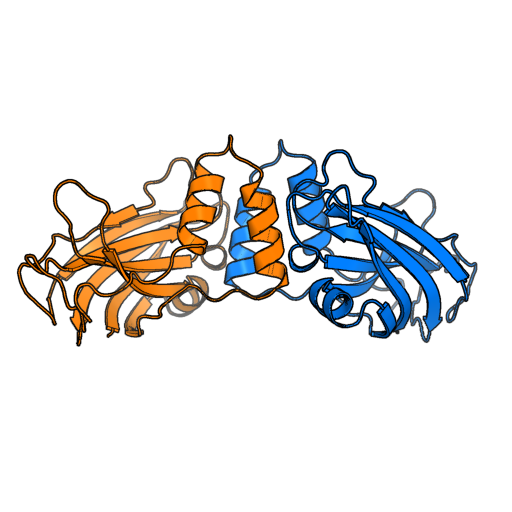5.672 -2.143 1 98.06 125 TRP B N 1
ATOM 2333 C CA . TRP B 1 125 ? -3.568 25.25 -1.837 1 98.06 125 TRP B CA 1
ATOM 2334 C C . TRP B 1 125 ? -3.795 23.812 -2.285 1 98.06 125 TRP B C 1
ATOM 2336 O O . TRP B 1 125 ? -3.66 23.484 -3.469 1 98.06 125 TRP B O 1
ATOM 2346 N N . CYS B 1 126 ? -4.094 23.016 -1.337 1 96.88 126 CYS B N 1
ATOM 2347 C CA . CYS B 1 126 ? -4.332 21.594 -1.625 1 96.88 126 CYS B CA 1
ATOM 2348 C C . CYS B 1 126 ? -5.828 21.297 -1.68 1 96.88 126 CYS B C 1
ATOM 2350 O O . CYS B 1 126 ? -6.543 21.531 -0.703 1 96.88 126 CYS B O 1
ATOM 2352 N N . PRO B 1 127 ? -6.234 20.797 -2.83 1 97.25 127 PRO B N 1
ATOM 2353 C CA . PRO B 1 127 ? -7.637 20.375 -2.879 1 97.25 127 PRO B CA 1
ATOM 2354 C C . PRO B 1 127 ? -7.938 19.219 -1.924 1 97.25 127 PRO B C 1
ATOM 2356 O O . PRO B 1 127 ? -7.113 18.312 -1.755 1 97.25 127 PRO B O 1
ATOM 2359 N N . LEU B 1 128 ? -9.109 19.281 -1.354 1 96.56 128 LEU B N 1
ATOM 2360 C CA . LEU B 1 128 ? -9.547 18.234 -0.429 1 96.56 128 LEU B CA 1
ATOM 2361 C C . LEU B 1 128 ? -10.336 17.156 -1.159 1 96.56 128 LEU B C 1
ATOM 2363 O O . LEU B 1 128 ? -11.328 17.453 -1.829 1 96.56 128 LEU B O 1
ATOM 2367 N N . GLY B 1 129 ? -9.891 15.977 -1.004 1 95.5 129 GLY B N 1
ATOM 2368 C CA . GLY B 1 129 ? -10.609 14.836 -1.562 1 95.5 129 GLY B CA 1
ATOM 2369 C C . GLY B 1 129 ? -11.469 14.117 -0.545 1 95.5 129 GLY B C 1
ATOM 2370 O O . GLY B 1 129 ? -11.391 14.398 0.653 1 95.5 129 GLY B O 1
ATOM 2371 N N . ARG B 1 130 ? -12.258 13.141 -1.03 1 94.31 130 ARG B N 1
ATOM 2372 C CA . ARG B 1 130 ? -13.195 12.414 -0.178 1 94.31 130 ARG B CA 1
ATOM 2373 C C . ARG B 1 130 ? -12.5 11.25 0.525 1 94.31 130 ARG B C 1
ATOM 2375 O O . ARG B 1 130 ? -13.008 10.727 1.518 1 94.31 130 ARG B O 1
ATOM 2382 N N . ARG B 1 131 ? -11.438 10.812 -0.115 1 92.19 131 ARG B N 1
ATOM 2383 C CA . ARG B 1 131 ? -10.68 9.68 0.414 1 92.19 131 ARG B CA 1
ATOM 2384 C C . ARG B 1 131 ? -9.258 9.68 -0.125 1 92.19 131 ARG B C 1
ATOM 2386 O O . ARG B 1 131 ? -8.945 10.406 -1.076 1 92.19 131 ARG B O 1
ATOM 2393 N N . ILE B 1 132 ? -8.43 8.875 0.526 1 91.25 132 ILE B N 1
ATOM 2394 C CA . ILE B 1 132 ? -7.078 8.656 0.015 1 91.25 132 ILE B CA 1
ATOM 2395 C C . ILE B 1 132 ? -7.113 7.641 -1.124 1 91.25 132 ILE B C 1
ATOM 2397 O O . ILE B 1 132 ? -7.742 6.586 -1.004 1 91.25 132 ILE B O 1
ATOM 2401 N N . HIS B 1 133 ? -6.449 8.016 -2.158 1 89.69 133 HIS B N 1
ATOM 2402 C CA . HIS B 1 133 ? -6.395 7.105 -3.297 1 89.69 133 HIS B CA 1
ATOM 2403 C C . HIS B 1 133 ? -5.18 6.188 -3.211 1 89.69 133 HIS B C 1
ATOM 2405 O O . HIS B 1 133 ? -4.078 6.637 -2.891 1 89.69 133 HIS B O 1
ATOM 2411 N N . MET B 1 134 ? -5.445 4.895 -3.443 1 91.06 134 MET B N 1
ATOM 2412 C CA . MET B 1 134 ? -4.41 3.867 -3.494 1 91.06 134 MET B CA 1
ATOM 2413 C C . MET B 1 134 ? -4.684 2.871 -4.617 1 91.06 134 MET B C 1
ATOM 2415 O O . MET B 1 134 ? -5.84 2.561 -4.906 1 91.06 134 MET B O 1
ATOM 2419 N N . ASP B 1 135 ? -3.568 2.439 -5.211 1 92.12 135 ASP B N 1
ATOM 2420 C CA . ASP B 1 135 ? -3.791 1.433 -6.242 1 92.12 135 ASP B CA 1
ATOM 2421 C C . ASP B 1 135 ? -4.094 0.07 -5.625 1 92.12 135 ASP B C 1
ATOM 2423 O O . ASP B 1 135 ? -4.066 -0.084 -4.402 1 92.12 135 ASP B O 1
ATOM 2427 N N . GLU B 1 136 ? -4.367 -0.909 -6.426 1 90.69 136 GLU B N 1
ATOM 2428 C CA . GLU B 1 136 ? -4.844 -2.209 -5.965 1 90.69 136 GLU B CA 1
ATOM 2429 C C . GLU B 1 136 ? -3.783 -2.918 -5.129 1 90.69 136 GLU B C 1
ATOM 2431 O O . GLU B 1 136 ? -4.105 -3.576 -4.137 1 90.69 136 GLU B O 1
ATOM 2436 N N . THR B 1 137 ? -2.549 -2.852 -5.574 1 89.5 137 THR B N 1
ATOM 2437 C CA . THR B 1 137 ? -1.478 -3.492 -4.816 1 89.5 137 THR B CA 1
ATOM 2438 C C . THR B 1 137 ? -1.326 -2.848 -3.443 1 89.5 137 THR B C 1
ATOM 2440 O O . THR B 1 137 ? -1.189 -3.547 -2.436 1 89.5 137 THR B O 1
ATOM 2443 N N . GLY B 1 138 ? -1.369 -1.552 -3.451 1 91.06 138 GLY B N 1
ATOM 2444 C CA . GLY B 1 138 ? -1.348 -0.849 -2.178 1 91.06 138 GLY B CA 1
ATOM 2445 C C . GLY B 1 138 ? -2.488 -1.244 -1.26 1 91.06 138 GLY B C 1
ATOM 2446 O O . GLY B 1 138 ? -2.291 -1.414 -0.055 1 91.06 138 GLY B O 1
ATOM 2447 N N . LEU B 1 139 ? -3.65 -1.351 -1.837 1 91.12 139 LEU B N 1
ATOM 2448 C CA . LEU B 1 139 ? -4.816 -1.747 -1.056 1 91.12 139 LEU B CA 1
ATOM 2449 C C . LEU B 1 139 ? -4.621 -3.137 -0.457 1 91.12 139 LEU B C 1
ATOM 2451 O O . LEU B 1 139 ? -5.02 -3.387 0.683 1 91.12 139 LEU B O 1
ATOM 2455 N N . THR B 1 140 ? -4.016 -4.012 -1.139 1 89.62 140 THR B N 1
ATOM 2456 C CA . THR B 1 140 ? -3.744 -5.352 -0.632 1 89.62 140 THR B CA 1
ATOM 2457 C C . THR B 1 140 ? -2.762 -5.301 0.535 1 89.62 140 THR B C 1
ATOM 2459 O O . THR B 1 140 ? -2.963 -5.969 1.552 1 89.62 140 THR B O 1
ATOM 2462 N N . VAL B 1 141 ? -1.736 -4.527 0.395 1 89.25 141 VAL B N 1
ATOM 2463 C CA . VAL B 1 141 ? -0.759 -4.367 1.467 1 89.25 141 VAL B CA 1
ATOM 2464 C C . VAL B 1 141 ? -1.442 -3.797 2.707 1 89.25 141 VAL B C 1
ATOM 2466 O O . VAL B 1 141 ? -1.179 -4.238 3.828 1 89.25 141 VAL B O 1
ATOM 2469 N N . LEU B 1 142 ? -2.293 -2.875 2.484 1 89.81 142 LEU B N 1
ATOM 2470 C CA . LEU B 1 142 ? -3.041 -2.283 3.59 1 89.81 142 LEU B CA 1
ATOM 2471 C C . LEU B 1 142 ? -3.867 -3.342 4.312 1 89.81 142 LEU B C 1
ATOM 2473 O O . LEU B 1 142 ? -3.928 -3.354 5.543 1 89.81 142 LEU B O 1
ATOM 2477 N N . ARG B 1 143 ? -4.527 -4.207 3.582 1 88.38 143 ARG B N 1
ATOM 2478 C CA . ARG B 1 143 ? -5.352 -5.262 4.164 1 88.38 143 ARG B CA 1
ATOM 2479 C C . ARG B 1 143 ? -4.508 -6.215 5.004 1 88.38 143 ARG B C 1
ATOM 2481 O O . ARG B 1 143 ? -4.957 -6.699 6.047 1 88.38 143 ARG B O 1
ATOM 2488 N N . ILE B 1 144 ? -3.352 -6.5 4.531 1 87.12 144 ILE B N 1
ATOM 2489 C CA . ILE B 1 144 ? -2.453 -7.379 5.27 1 87.12 144 ILE B CA 1
ATOM 2490 C C . ILE B 1 144 ? -2.02 -6.699 6.566 1 87.12 144 ILE B C 1
ATOM 2492 O O . ILE B 1 144 ? -1.984 -7.336 7.625 1 87.12 144 ILE B O 1
ATOM 2496 N N . LEU B 1 145 ? -1.667 -5.453 6.434 1 85.38 145 LEU B N 1
ATOM 2497 C CA . LEU B 1 145 ? -1.284 -4.68 7.609 1 85.38 145 LEU B CA 1
ATOM 2498 C C . LEU B 1 145 ? -2.418 -4.645 8.633 1 85.38 145 LEU B C 1
ATOM 2500 O O . LEU B 1 145 ? -2.174 -4.66 9.836 1 85.38 145 LEU B O 1
ATOM 2504 N N . SER B 1 146 ? -3.604 -4.629 8.117 1 83.88 146 SER B N 1
ATOM 2505 C CA . SER B 1 146 ? -4.785 -4.508 8.969 1 83.88 146 SER B CA 1
ATOM 2506 C C . SER B 1 146 ? -4.984 -5.762 9.82 1 83.88 146 SER B C 1
ATOM 2508 O O . SER B 1 146 ? -5.719 -5.738 10.805 1 83.88 146 SER B O 1
ATOM 2510 N N . GLN B 1 147 ? -4.363 -6.816 9.43 1 82.44 147 GLN B N 1
ATOM 2511 C CA . GLN B 1 147 ? -4.496 -8.07 10.164 1 82.44 147 GLN B CA 1
ATOM 2512 C C . GLN B 1 147 ? -3.639 -8.062 11.43 1 82.44 147 GLN B C 1
ATOM 2514 O O . GLN B 1 147 ? -3.746 -8.953 12.266 1 82.44 147 GLN B O 1
ATOM 2519 N N . ARG B 1 148 ? -2.916 -7.102 11.516 1 77.69 148 ARG B N 1
ATOM 2520 C CA . ARG B 1 148 ? -2.033 -7.008 12.672 1 77.69 148 ARG B CA 1
ATOM 2521 C C . ARG B 1 148 ? -2.654 -6.148 13.766 1 77.69 148 ARG B C 1
ATOM 2523 O O . ARG B 1 148 ? -2.189 -5.039 14.031 1 77.69 148 ARG B O 1
ATOM 2530 N N . THR B 1 149 ? -3.439 -6.676 14.469 1 73.19 149 THR B N 1
ATOM 2531 C CA . THR B 1 149 ? -4.285 -5.934 15.391 1 73.19 149 THR B CA 1
ATOM 2532 C C . THR B 1 149 ? -3.521 -5.598 16.672 1 73.19 149 THR B C 1
ATOM 2534 O O . THR B 1 149 ? -3.916 -4.699 17.422 1 73.19 149 THR B O 1
ATOM 2537 N N . ASN B 1 150 ? -2.416 -6.219 16.875 1 74 150 ASN B N 1
ATOM 2538 C CA . ASN B 1 150 ? -1.673 -5.941 18.094 1 74 150 ASN B CA 1
ATOM 2539 C C . ASN B 1 150 ? -0.643 -4.836 17.891 1 74 150 ASN B C 1
ATOM 2541 O O . ASN B 1 150 ? 0.056 -4.445 18.828 1 74 150 ASN B O 1
ATOM 2545 N N . ASP B 1 151 ? -0.623 -4.336 16.703 1 73.94 151 ASP B N 1
ATOM 2546 C CA . ASP B 1 151 ? 0.305 -3.266 16.344 1 73.94 151 ASP B CA 1
ATOM 2547 C C . ASP B 1 151 ? -0.412 -1.92 16.266 1 73.94 151 ASP B C 1
ATOM 2549 O O . ASP B 1 151 ? -1.1 -1.628 15.289 1 73.94 151 ASP B O 1
ATOM 2553 N N . GLU B 1 152 ? -0.188 -1.136 17.281 1 73.62 152 GLU B N 1
ATOM 2554 C CA . GLU B 1 152 ? -0.895 0.137 17.406 1 73.62 152 GLU B CA 1
ATOM 2555 C C . GLU B 1 152 ? -0.576 1.057 16.234 1 73.62 152 GLU B C 1
ATOM 2557 O O . GLU B 1 152 ? -1.466 1.727 15.703 1 73.62 152 GLU B O 1
ATOM 2562 N N . VAL B 1 153 ? 0.661 1.099 15.844 1 72.69 153 VAL B N 1
ATOM 2563 C CA . VAL B 1 153 ? 1.073 1.973 14.75 1 72.69 153 VAL B CA 1
ATOM 2564 C C . VAL B 1 153 ? 0.433 1.506 13.445 1 72.69 153 VAL B C 1
ATOM 2566 O O . VAL B 1 153 ? -0.096 2.316 12.68 1 72.69 153 VAL B O 1
ATOM 2569 N N . ALA B 1 154 ? 0.461 0.199 13.273 1 75.88 154 ALA B N 1
ATOM 2570 C CA . ALA B 1 154 ? -0.178 -0.369 12.086 1 75.88 154 ALA B CA 1
ATOM 2571 C C . ALA B 1 154 ? -1.676 -0.076 12.078 1 75.88 154 ALA B C 1
ATOM 2573 O O . ALA B 1 154 ? -2.234 0.299 11.047 1 75.88 154 ALA B O 1
ATOM 2574 N N . ARG B 1 155 ? -2.254 -0.172 13.188 1 82.25 155 ARG B N 1
ATOM 2575 C CA . ARG B 1 155 ? -3.688 0.074 13.305 1 82.25 155 ARG B CA 1
ATOM 2576 C C . ARG B 1 155 ? -4.02 1.528 12.984 1 82.25 155 ARG B C 1
ATOM 2578 O O . ARG B 1 155 ? -4.996 1.811 12.289 1 82.25 155 ARG B O 1
ATOM 2585 N N . GLU B 1 156 ? -3.25 2.344 13.484 1 82.94 156 GLU B N 1
ATOM 2586 C CA . GLU B 1 156 ? -3.465 3.766 13.227 1 82.94 156 GLU B CA 1
ATOM 2587 C C . GLU B 1 156 ? -3.316 4.09 11.742 1 82.94 156 GLU B C 1
ATOM 2589 O O . GLU B 1 156 ? -4.121 4.836 11.18 1 82.94 156 GLU B O 1
ATOM 2594 N N . PHE B 1 157 ? -2.324 3.479 11.164 1 83.5 157 PHE B N 1
ATOM 2595 C CA . PHE B 1 157 ? -2.076 3.723 9.75 1 83.5 157 PHE B CA 1
ATOM 2596 C C . PHE B 1 157 ? -3.23 3.201 8.898 1 83.5 157 PHE B C 1
ATOM 2598 O O . PHE B 1 157 ? -3.68 3.875 7.969 1 83.5 157 PHE B O 1
ATOM 2605 N N . VAL B 1 158 ? -3.641 2.076 9.242 1 86.94 158 VAL B N 1
ATOM 2606 C CA . VAL B 1 158 ? -4.754 1.472 8.516 1 86.94 158 VAL B CA 1
ATOM 2607 C C . VAL B 1 158 ? -5.996 2.35 8.656 1 86.94 158 VAL B C 1
ATOM 2609 O O . VAL B 1 158 ? -6.695 2.605 7.668 1 86.94 158 VAL B O 1
ATOM 2612 N N . LYS B 1 159 ? -6.227 2.805 9.828 1 87.5 159 LYS B N 1
ATOM 2613 C CA . LYS B 1 159 ? -7.375 3.67 10.078 1 87.5 159 LYS B CA 1
ATOM 2614 C C . LYS B 1 159 ? -7.297 4.941 9.242 1 87.5 159 LYS B C 1
ATOM 2616 O O . LYS B 1 159 ? -8.258 5.305 8.555 1 87.5 159 LYS B O 1
ATOM 2621 N N . LEU B 1 160 ? -6.188 5.52 9.203 1 87.75 160 LEU B N 1
ATOM 2622 C CA . LEU B 1 160 ? -5.988 6.777 8.492 1 87.75 160 LEU B CA 1
ATOM 2623 C C . LEU B 1 160 ? -6.207 6.594 6.992 1 87.75 160 LEU B C 1
ATOM 2625 O O . LEU B 1 160 ? -6.816 7.445 6.344 1 87.75 160 LEU B O 1
ATOM 2629 N N . LYS B 1 161 ? -5.754 5.484 6.453 1 89.5 161 LYS B N 1
ATOM 2630 C CA . LYS B 1 161 ? -5.805 5.27 5.012 1 89.5 161 LYS B CA 1
ATOM 2631 C C . LYS B 1 161 ? -7.168 4.742 4.578 1 89.5 161 LYS B C 1
ATOM 2633 O O . LYS B 1 161 ? -7.5 4.762 3.393 1 89.5 161 LYS B O 1
ATOM 2638 N N . SER B 1 162 ? -7.949 4.363 5.586 1 87.81 162 SER B N 1
ATOM 2639 C CA . SER B 1 162 ? -9.273 3.84 5.285 1 87.81 162 SER B CA 1
ATOM 2640 C C . SER B 1 162 ? -10.352 4.895 5.527 1 87.81 162 SER B C 1
ATOM 2642 O O . SER B 1 162 ? -11.531 4.652 5.258 1 87.81 162 SER B O 1
ATOM 2644 N N . GLU B 1 163 ? -9.945 6.031 5.973 1 88.88 163 GLU B N 1
ATOM 2645 C CA . GLU B 1 163 ? -10.891 7.094 6.301 1 88.88 163 GLU B CA 1
ATOM 2646 C C . GLU B 1 163 ? -11.531 7.672 5.039 1 88.88 163 GLU B C 1
ATOM 2648 O O . GLU B 1 163 ? -10.883 7.77 3.998 1 88.88 163 GLU B O 1
ATOM 2653 N N . LEU B 1 164 ? -12.789 8.102 5.195 1 87.62 164 LEU B N 1
ATOM 2654 C CA . LEU B 1 164 ? -13.57 8.727 4.137 1 87.62 164 LEU B CA 1
ATOM 2655 C C . LEU B 1 164 ? -14.273 9.984 4.648 1 87.62 164 LEU B C 1
ATOM 2657 O O . LEU B 1 164 ? -14.531 10.109 5.848 1 87.62 164 LEU B O 1
ATOM 2661 N N . ARG B 1 165 ? -14.508 10.812 3.748 1 91.88 165 ARG B N 1
ATOM 2662 C CA . ARG B 1 165 ? -15.344 11.961 4.09 1 91.88 165 ARG B CA 1
ATOM 2663 C C . ARG B 1 165 ? -16.656 11.516 4.73 1 91.88 165 ARG B C 1
ATOM 2665 O O . ARG B 1 165 ? -17.266 10.539 4.297 1 91.88 165 ARG B O 1
ATOM 2672 N N . SER B 1 166 ? -17.047 12.25 5.699 1 90.81 166 SER B N 1
ATOM 2673 C CA . SER B 1 166 ? -18.281 11.922 6.41 1 90.81 166 SER B CA 1
ATOM 2674 C C . SER B 1 166 ? -19.516 12.336 5.605 1 90.81 166 SER B C 1
ATOM 2676 O O . SER B 1 166 ? -19.438 13.227 4.758 1 90.81 166 SER B O 1
ATOM 2678 N N . ALA B 1 167 ? -20.688 11.594 5.809 1 84.25 167 ALA B N 1
ATOM 2679 C CA . ALA B 1 167 ? -21.969 11.977 5.215 1 84.25 167 ALA B CA 1
ATOM 2680 C C . ALA B 1 167 ? -22.5 13.273 5.832 1 84.25 167 ALA B C 1
ATOM 2682 O O . ALA B 1 167 ? -22.344 13.5 7.035 1 84.25 167 ALA B O 1
ATOM 2683 N N . GLU B 1 168 ? -22.938 14.07 4.926 1 78.25 168 GLU B N 1
ATOM 2684 C CA . GLU B 1 168 ? -23.5 15.32 5.434 1 78.25 168 GLU B CA 1
ATOM 2685 C C . GLU B 1 168 ? -24.766 15.062 6.238 1 78.25 168 GLU B C 1
ATOM 2687 O O . GLU B 1 168 ? -25.516 14.117 5.949 1 78.25 168 GLU B O 1
ATOM 2692 N N . GLU B 1 169 ? -24.781 15.883 7.293 1 68.25 169 GLU B N 1
ATOM 2693 C CA . GLU B 1 169 ? -26.016 15.828 8.062 1 68.25 169 GLU B CA 1
ATOM 2694 C C . GLU B 1 169 ? -27.094 16.734 7.465 1 68.25 169 GLU B C 1
ATOM 2696 O O . GLU B 1 169 ? -26.797 17.844 7.023 1 68.25 169 GLU B O 1
ATOM 2701 N N . GLY B 1 170 ? -28.312 16.062 7.258 1 58.78 170 GLY B N 1
ATOM 2702 C CA . GLY B 1 170 ? -29.469 16.844 6.871 1 58.78 170 GLY B CA 1
ATOM 2703 C C . GLY B 1 170 ? -29.625 16.984 5.367 1 58.78 170 GLY B C 1
ATOM 2704 O O . GLY B 1 170 ? -30.453 17.766 4.887 1 58.78 170 GLY B O 1
ATOM 2705 N N . SER B 1 171 ? -28.734 16.438 4.477 1 47.03 171 SER B N 1
ATOM 2706 C CA . SER B 1 171 ? -29.141 16.516 3.076 1 47.03 171 SER B CA 1
ATOM 2707 C C . SER B 1 171 ? -30.312 15.578 2.783 1 47.03 171 SER B C 1
ATOM 2709 O O . SER B 1 171 ? -30.469 14.562 3.455 1 47.03 171 SER B O 1
#

Radius of gyration: 23.72 Å; Cα contacts (8 Å, |Δi|>4): 791; chains: 2; bounding box: 57×59×48 Å

Organism: Latimeria chalumnae (NCBI:txid7897)

Solvent-accessible surface area (backbone atoms only — not comparable to full-atom values): 18294 Å² total; per-residue (Å²): 73,32,37,30,39,37,40,39,53,45,67,41,87,84,76,47,30,31,38,38,38,41,30,42,40,32,38,38,63,50,84,77,53,60,91,64,77,45,20,37,29,44,37,42,34,60,46,45,59,87,45,87,92,40,78,40,70,50,66,54,76,62,38,78,69,43,47,55,44,74,65,68,45,76,46,78,36,69,42,59,52,88,58,62,61,62,53,29,33,40,38,39,35,36,29,32,56,44,89,98,52,77,62,40,35,68,21,31,37,76,45,57,33,44,73,29,59,80,65,33,45,47,74,49,74,42,63,44,32,56,49,68,81,65,44,70,60,20,49,31,53,46,46,40,45,53,69,38,75,88,34,65,69,45,44,52,50,42,50,63,60,65,44,55,41,49,82,67,47,86,118,73,34,37,31,40,36,39,40,52,47,66,40,86,86,76,47,30,32,38,39,37,40,30,42,39,32,38,37,63,50,85,77,53,60,90,64,77,46,20,37,28,44,36,41,33,62,45,44,56,87,45,88,93,40,80,39,70,53,64,55,77,62,38,76,69,45,48,56,43,75,65,70,43,77,48,77,36,69,42,60,52,87,58,62,60,62,51,28,34,40,38,40,34,37,30,32,56,42,88,98,52,75,63,39,36,68,21,30,37,76,44,55,32,43,74,28,59,78,65,34,44,46,76,49,75,42,64,44,32,54,49,68,81,64,43,72,61,22,50,30,52,45,47,41,45,54,68,37,76,88,34,66,68,45,43,49,51,41,50,63,60,65,43,55,41,49,82,66,46,87,117

pLDDT: mean 92.28, std 7.61, range [46.5, 98.88]

InterPro domains:
  IPR000008 C2 domain [PF00168] (19-128)
  IPR000008 C2 domain [PS50004] (1-126)
  IPR000008 C2 domain [SM00239] (19-125)
  IPR027080 Protein Unc-13 [PTHR10480] (1-170)
  IPR035892 C2 domain superfamily [G3DSA:2.60.40.150] (1-136)
  IPR035892 C2 domain superfamily [SSF49562] (13-129)

Sequence (342 aa):
GEVSIQIDLFTHPGTGEHKVTVKVVAANDLKWQTTGMFRPFVEVTMIGPHLSDKKRKFTTKSKSNNWAPKYNETFHFILGNEDGPGAYELQVCVKDYCFAREDRILGIAVMQLRDIADKGSCACWCPLGRRIHMDETGLTVLRILSQRTNDEVAREFVKLKSELRSAEEGSGEVSIQIDLFTHPGTGEHKVTVKVVAANDLKWQTTGMFRPFVEVTMIGPHLSDKKRKFTTKSKSNNWAPKYNETFHFILGNEDGPGAYELQVCVKDYCFAREDRILGIAVMQLRDIADKGSCACWCPLGRRIHMDETGLTVLRILSQRTNDEVAREFVKLKSELRSAEEGS

Secondary structure (DSSP, 8-state):
-EEEEEEEEEE-TTT--EEEEEEEEEEE------SS---EEEEEEEESSS-TTS--EEEPPP-TT-SS-EEEEEEEEEE-SSS-GGG-EEEEEEEE--TTSPPEEEEEEEEEHHHHHTTSEEEEEEEPBSB----HHHHHHHHHHTT-TT-HHHHHHHHHHH-BPPPPS--/-EEEEEEEEEE-TTT--EEEEEEEEEEE------SS---EEEEEEEESSS-TTS--EEEPPP-TT-SS-EEEEEEEEEE-SSS-GGG-EEEEEEEE--TTSPPEEEEEEEEEHHHHHTTSEEEEEEEPBSB----HHHHHHHHHHTT-TT-HHHHHHHHHHH-BPPPPS--

Nearest PDB structures (foldseek):
  7t7c-assembly1_A  TM=9.589E-01  e=5.061E-24  Rattus norvegicus
  6btz-assembly4_D  TM=7.986E-01  e=7.529E-08  Homo sapiens
  6bu0-assembly1_A  TM=7.914E-01  e=9.352E-08  Homo sapiens
  4lcv-assembly3_C  TM=8.133E-01  e=2.765E-07  Rattus norvegicus
  2b3r-assembly1_A  TM=7.694E-01  e=9.873E-08  Mus musculus

Foldseek 3Di:
DWWKKKWFWDADPPFRKIKIKIWTFKAAQQDAADPDWFWKKKKKAKDFPPCPVWDGIDIFGTDTNDRIDTGRDMDMTIGHNPDDQQRMKMKMWMWGDDDPDDIFTRFIDMGGSVVCVVVRIDIDIGDGDFADDDDPVVVVVLVVLCVCPVDPSSVVVSPRRPHGGGDGPPD/DWWKKKWFWDADPPFRKIKIKIWTFKAAQQDAADPDWFWKKKKKAKDFPPCPVWDGIDIFGTDTNDRIDTGRDMDMTIGHNPDDQQRMKMKMWMWTDDDPDDIFTRFIDMGGSVVCVVVRMDIDIGDGHFADDDDPVVVVVLVVLCVCPVDPSSVVVSPRRPDGGGDGPPD